Protein AF-A0A398AEF0-F1 (afdb_monomer_lite)

Sequence (191 aa):
MASLINLFPFFIILTLQTSLTSGVKKPNPSVFLLPLIKDKATSLYYTNLNLGNINHSPLTQSLAIDLGGGSAALLRCNTVVKSITYLSIRCNSAVCKQTKPDSFCFNKTNTCGKYVSTSFTEHPLNTLLGTDSVSFLTSKPNGVTNSVHSPLILSCPNNANALRLMPKVVNGTIGLGNFDDRSFKAPNQML

Structure (mmCIF, N/CA/C/O backbone):
data_AF-A0A398AEF0-F1
#
_entry.id   AF-A0A398AEF0-F1
#
loop_
_atom_site.group_PDB
_atom_site.id
_atom_site.type_symbol
_atom_site.label_atom_id
_atom_site.label_alt_id
_atom_site.label_comp_id
_atom_site.label_asym_id
_atom_site.label_entity_id
_atom_site.label_seq_id
_atom_site.pdbx_PDB_ins_code
_atom_site.Cartn_x
_atom_site.Cartn_y
_atom_site.Cartn_z
_atom_site.occupancy
_atom_site.B_iso_or_equiv
_atom_site.auth_seq_id
_atom_site.auth_comp_id
_atom_site.auth_asym_id
_atom_site.auth_atom_id
_atom_site.pdbx_PDB_model_num
ATOM 1 N N . MET A 1 1 ? 19.793 29.864 75.768 1.00 47.12 1 MET A N 1
ATOM 2 C CA . MET A 1 1 ? 19.939 29.791 74.298 1.00 47.12 1 MET A CA 1
ATOM 3 C C . MET A 1 1 ? 20.074 28.330 73.894 1.00 47.12 1 MET A C 1
ATOM 5 O O . MET A 1 1 ? 21.166 27.830 73.694 1.00 47.12 1 MET A O 1
ATOM 9 N N . ALA A 1 2 ? 18.953 27.623 73.868 1.00 49.81 2 ALA A N 1
ATOM 10 C CA . ALA A 1 2 ? 18.823 26.272 73.339 1.00 49.81 2 ALA A CA 1
ATOM 11 C C . ALA A 1 2 ? 17.445 26.229 72.672 1.00 49.81 2 ALA A C 1
ATOM 13 O O . ALA A 1 2 ? 16.557 26.962 73.099 1.00 49.81 2 ALA A O 1
ATOM 14 N N . SER A 1 3 ? 17.270 25.390 71.655 1.00 55.19 3 SER A N 1
ATOM 15 C CA . SER A 1 3 ? 16.042 25.269 70.850 1.00 55.19 3 SER A CA 1
ATOM 16 C C . SER A 1 3 ? 15.929 26.191 69.624 1.00 55.19 3 SER A C 1
ATOM 18 O O . SER A 1 3 ? 14.918 26.845 69.402 1.00 55.19 3 SER A O 1
ATOM 20 N N . LEU A 1 4 ? 16.953 26.194 68.765 1.00 52.94 4 LEU A N 1
ATOM 21 C CA . LEU A 1 4 ? 16.730 26.373 67.316 1.00 52.94 4 LEU A CA 1
ATOM 22 C C . LEU A 1 4 ? 17.194 25.166 66.479 1.00 52.94 4 LEU A C 1
ATOM 24 O O . LEU A 1 4 ? 16.812 25.035 65.322 1.00 52.94 4 LEU A O 1
ATOM 28 N N . ILE A 1 5 ? 17.961 24.242 67.066 1.00 56.25 5 ILE A N 1
ATOM 29 C CA . ILE A 1 5 ? 18.597 23.128 66.340 1.00 56.25 5 ILE A CA 1
ATOM 30 C C . ILE A 1 5 ? 17.629 21.950 66.097 1.00 56.25 5 ILE A C 1
ATOM 32 O O . ILE A 1 5 ? 17.824 21.174 65.167 1.00 56.25 5 ILE A O 1
ATOM 36 N N . ASN A 1 6 ? 16.520 21.862 66.840 1.00 55.28 6 ASN A N 1
ATOM 37 C CA . ASN A 1 6 ? 15.562 20.751 66.717 1.00 55.28 6 ASN A CA 1
ATOM 38 C C . ASN A 1 6 ? 14.464 20.954 65.653 1.00 55.28 6 ASN A C 1
ATOM 40 O O . ASN A 1 6 ? 13.666 20.047 65.438 1.00 55.28 6 ASN A O 1
ATOM 44 N N . LEU A 1 7 ? 14.411 22.105 64.966 1.00 54.25 7 LEU A N 1
ATOM 45 C CA . LEU A 1 7 ? 13.422 22.370 63.901 1.00 54.25 7 LEU A CA 1
ATOM 46 C C . LEU A 1 7 ? 13.918 22.027 62.488 1.00 54.25 7 LEU A C 1
ATOM 48 O O . LEU A 1 7 ? 13.112 21.876 61.570 1.00 54.25 7 LEU A O 1
ATOM 52 N N . PHE A 1 8 ? 15.229 21.857 62.311 1.00 58.38 8 PHE A N 1
ATOM 53 C CA . PHE A 1 8 ? 15.833 21.542 61.017 1.00 58.38 8 PHE A CA 1
ATOM 54 C C . PHE A 1 8 ? 15.405 20.184 60.418 1.00 58.38 8 PHE A C 1
ATOM 56 O O . PHE A 1 8 ? 15.113 20.144 59.221 1.00 58.38 8 PHE A O 1
ATOM 63 N N . PRO A 1 9 ? 15.282 19.075 61.186 1.00 58.88 9 PRO A N 1
ATOM 64 C CA . PRO A 1 9 ? 14.888 17.796 60.593 1.00 58.88 9 PRO A CA 1
ATOM 65 C C . PRO A 1 9 ? 13.411 17.779 60.173 1.00 58.88 9 PRO A C 1
ATOM 67 O O . PRO A 1 9 ? 13.056 17.096 59.217 1.00 58.88 9 PRO A O 1
ATOM 70 N N . PHE A 1 10 ? 12.554 18.574 60.824 1.00 58.91 10 PHE A N 1
ATOM 71 C CA . PHE A 1 10 ? 11.133 18.662 60.477 1.00 58.91 10 PHE A CA 1
ATOM 72 C C . PHE A 1 10 ? 10.917 19.391 59.141 1.00 58.91 10 PHE A C 1
ATOM 74 O O . PHE A 1 10 ? 10.079 18.986 58.338 1.00 58.91 10 PHE A O 1
ATOM 81 N N . PHE A 1 11 ? 11.731 20.415 58.860 1.00 59.19 11 PHE A N 1
ATOM 82 C CA . PHE A 1 11 ? 11.696 21.143 57.588 1.00 59.19 11 PHE A CA 1
ATOM 83 C C . PHE A 1 11 ? 12.155 20.283 56.401 1.00 59.19 11 PHE A C 1
ATOM 85 O O . PHE A 1 11 ? 11.575 20.380 55.322 1.00 59.19 11 PHE A O 1
ATOM 92 N N . ILE A 1 12 ? 13.146 19.403 56.601 1.00 60.78 12 ILE A N 1
ATOM 93 C CA . ILE A 1 12 ? 13.624 18.476 55.559 1.00 60.78 12 ILE A CA 1
ATOM 94 C C . ILE A 1 12 ? 12.567 17.411 55.229 1.00 60.78 12 ILE A C 1
ATOM 96 O O . ILE A 1 12 ? 12.382 17.069 54.064 1.00 60.78 12 ILE A O 1
ATOM 100 N N . ILE A 1 13 ? 11.827 16.911 56.224 1.00 59.91 13 ILE A N 1
ATOM 101 C CA . ILE A 1 13 ? 10.748 15.935 55.986 1.00 59.91 13 ILE A CA 1
ATOM 102 C C . ILE A 1 13 ? 9.571 16.592 55.243 1.00 59.91 13 ILE A C 1
ATOM 104 O O . ILE A 1 13 ? 8.980 15.970 54.359 1.00 59.91 13 ILE A O 1
ATOM 108 N N . LEU A 1 14 ? 9.261 17.860 55.542 1.00 57.84 14 LEU A N 1
ATOM 109 C CA . LEU A 1 14 ? 8.155 18.584 54.910 1.00 57.84 14 LEU A CA 1
ATOM 110 C C . LEU A 1 14 ? 8.432 18.931 53.433 1.00 57.84 14 LEU A C 1
ATOM 112 O O . LEU A 1 14 ? 7.525 18.836 52.607 1.00 57.84 14 LEU A O 1
ATOM 116 N N . THR A 1 15 ? 9.676 19.266 53.065 1.00 57.53 15 THR A N 1
ATOM 117 C CA . THR A 1 15 ? 10.052 19.536 51.659 1.00 57.53 15 THR A CA 1
ATOM 118 C C . THR A 1 15 ? 10.206 18.266 50.816 1.00 57.53 15 THR A C 1
ATOM 120 O O . THR A 1 15 ? 10.031 18.298 49.594 1.00 57.53 15 THR A O 1
ATOM 123 N N . LEU A 1 16 ? 10.471 17.115 51.443 1.00 53.56 16 LEU A N 1
ATOM 124 C CA . LEU A 1 16 ? 10.550 15.844 50.722 1.00 53.56 16 LEU A CA 1
ATOM 125 C C . LEU A 1 16 ? 9.163 15.348 50.272 1.00 53.56 16 LEU A C 1
ATOM 127 O O . LEU A 1 16 ? 9.043 14.762 49.196 1.00 53.56 16 LEU A O 1
ATOM 131 N N . GLN A 1 17 ? 8.096 15.655 51.022 1.00 54.59 17 GLN A N 1
ATOM 132 C CA . GLN A 1 17 ? 6.724 15.282 50.645 1.00 54.59 17 GLN A CA 1
ATOM 133 C C . GLN A 1 17 ? 6.186 16.063 49.437 1.00 54.59 17 GLN A C 1
ATOM 135 O O . GLN A 1 17 ? 5.403 15.518 48.660 1.00 54.59 17 GLN A O 1
ATOM 140 N N . THR A 1 18 ? 6.639 17.300 49.209 1.00 52.16 18 THR A N 1
ATOM 141 C CA . THR A 1 18 ? 6.204 18.095 48.046 1.00 52.16 18 THR A CA 1
ATOM 142 C C . THR A 1 18 ? 6.863 17.661 46.734 1.00 52.16 18 THR A C 1
ATOM 144 O O . THR A 1 18 ? 6.424 18.073 45.665 1.00 52.16 18 THR A O 1
ATOM 147 N N . SER A 1 19 ? 7.893 16.812 46.792 1.00 50.25 19 SER A N 1
ATOM 148 C CA . SER A 1 19 ? 8.651 16.372 45.611 1.00 50.25 19 SER A CA 1
ATOM 149 C C . SER A 1 19 ? 8.086 15.099 44.957 1.00 50.25 19 SER A C 1
ATOM 151 O O . SER A 1 19 ? 8.464 14.758 43.839 1.00 50.25 19 SER A O 1
ATOM 153 N N . LEU A 1 20 ? 7.157 14.397 45.619 1.00 48.66 20 LEU A N 1
ATOM 154 C CA . LEU A 1 20 ? 6.620 13.099 45.175 1.00 48.66 20 LEU A CA 1
ATOM 155 C C . LEU A 1 20 ? 5.298 13.182 44.391 1.00 48.66 20 LEU A C 1
ATOM 157 O O . LEU A 1 20 ? 4.783 12.157 43.951 1.00 48.66 20 LEU A O 1
ATOM 161 N N . THR A 1 21 ? 4.757 14.378 44.147 1.00 50.72 21 THR A N 1
ATOM 162 C CA . THR A 1 21 ? 3.497 14.561 43.399 1.00 50.72 21 THR A CA 1
ATOM 163 C C . THR A 1 21 ? 3.699 15.025 41.958 1.00 50.72 21 THR A C 1
ATOM 165 O O . THR A 1 21 ? 2.783 15.552 41.336 1.00 50.72 21 THR A O 1
ATOM 168 N N . SER A 1 22 ? 4.854 14.755 41.352 1.00 49.25 22 SER A N 1
ATOM 169 C CA . SER A 1 22 ? 4.923 14.691 39.888 1.00 49.25 22 SER A CA 1
ATOM 170 C C . SER A 1 22 ? 4.508 13.293 39.453 1.00 49.25 22 SER A C 1
ATOM 172 O O . SER A 1 22 ? 5.329 12.474 39.046 1.00 49.25 22 SER A O 1
ATOM 174 N N . GLY A 1 23 ? 3.212 12.999 39.582 1.00 48.59 23 GLY A N 1
ATOM 175 C CA . GLY A 1 23 ? 2.624 11.853 38.910 1.00 48.59 23 GLY A CA 1
ATOM 176 C C . GLY A 1 23 ? 2.930 12.003 37.428 1.00 48.59 23 GLY A C 1
ATOM 177 O O . GLY A 1 23 ? 2.354 12.862 36.761 1.00 48.59 23 GLY A O 1
ATOM 178 N N . VAL A 1 24 ? 3.874 11.205 36.926 1.00 48.53 24 VAL A N 1
ATOM 179 C CA . VAL A 1 24 ? 4.111 11.048 35.496 1.00 48.53 24 VAL A CA 1
ATOM 180 C C . VAL A 1 24 ? 2.778 10.579 34.932 1.00 48.53 24 VAL A C 1
ATOM 182 O O . VAL A 1 24 ? 2.438 9.399 35.014 1.00 48.53 24 VAL A O 1
ATOM 185 N N . LYS A 1 25 ? 1.973 11.511 34.407 1.00 48.88 25 LYS A N 1
ATOM 186 C CA . LYS A 1 25 ? 0.861 11.177 33.527 1.00 48.88 25 LYS A CA 1
ATOM 187 C C . LYS A 1 25 ? 1.522 10.510 32.338 1.00 48.88 25 LYS A C 1
ATOM 189 O O . LYS A 1 25 ? 1.963 11.190 31.417 1.00 48.88 25 LYS A O 1
ATOM 194 N N . LYS A 1 26 ? 1.661 9.185 32.399 1.00 52.53 26 LYS A N 1
ATOM 195 C CA . LYS A 1 26 ? 2.015 8.369 31.247 1.00 52.53 26 LYS A CA 1
ATOM 196 C C . LYS A 1 26 ? 1.055 8.837 30.150 1.00 52.53 26 LYS A C 1
ATOM 198 O O . LYS A 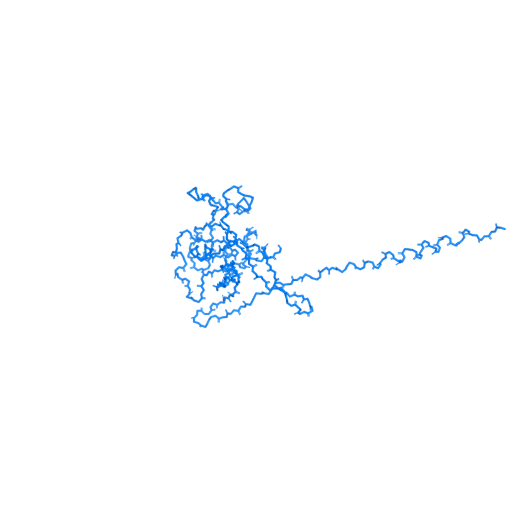1 26 ? -0.156 8.769 30.386 1.00 52.53 26 LYS A O 1
ATOM 203 N N . PRO A 1 27 ? 1.533 9.417 29.035 1.00 55.81 27 PRO A N 1
ATOM 204 C CA . PRO A 1 27 ? 0.639 9.776 27.952 1.00 55.81 27 PRO A CA 1
ATOM 205 C C . PRO A 1 27 ? -0.095 8.492 27.581 1.00 55.81 27 PRO A C 1
ATOM 207 O O . PRO A 1 27 ? 0.546 7.514 27.200 1.00 55.81 27 PRO A O 1
ATOM 210 N N . ASN A 1 28 ? -1.410 8.441 27.801 1.00 58.38 28 ASN A N 1
ATOM 211 C CA . ASN A 1 28 ? -2.175 7.280 27.374 1.00 58.38 28 ASN A CA 1
ATOM 212 C C . ASN A 1 28 ? -2.032 7.218 25.851 1.00 58.38 28 ASN A C 1
ATOM 214 O O . ASN A 1 28 ? -2.384 8.205 25.195 1.00 58.38 28 ASN A O 1
ATOM 218 N N . PRO A 1 29 ? -1.463 6.134 25.297 1.00 61.59 29 PRO A N 1
ATOM 219 C CA . PRO A 1 29 ? -1.113 6.102 23.890 1.00 61.59 29 PRO A CA 1
ATOM 220 C C . PRO A 1 29 ? -2.388 6.241 23.060 1.00 61.59 29 PRO A C 1
ATOM 222 O O . PRO A 1 29 ? -3.376 5.545 23.296 1.00 61.59 29 PRO A O 1
ATOM 225 N N . SER A 1 30 ? -2.376 7.174 22.110 1.00 74.56 30 SER A N 1
ATOM 226 C CA . SER A 1 30 ? -3.415 7.256 21.089 1.00 74.56 30 SER A CA 1
ATOM 227 C C . SER A 1 30 ? -3.434 5.941 20.307 1.00 74.56 30 SER A C 1
ATOM 229 O O . SER A 1 30 ? -2.382 5.454 19.900 1.00 74.56 30 SER A O 1
ATOM 231 N N . VAL A 1 31 ? -4.617 5.364 20.099 1.00 84.81 31 VAL A N 1
ATOM 232 C CA . VAL A 1 31 ? -4.778 4.126 19.319 1.00 84.81 31 VAL A CA 1
ATOM 233 C C . VAL A 1 31 ? -5.214 4.481 17.905 1.00 84.81 31 VAL A C 1
ATOM 235 O O . VAL A 1 31 ? -6.080 5.338 17.734 1.00 84.81 31 VAL A O 1
ATOM 238 N N . PHE A 1 32 ? -4.652 3.820 16.895 1.00 86.00 32 PHE A N 1
ATOM 239 C CA . PHE A 1 32 ? -5.098 3.968 15.510 1.00 86.00 32 PHE A CA 1
ATOM 240 C C . PHE A 1 32 ? -6.386 3.191 15.256 1.00 86.00 32 PHE A C 1
ATOM 242 O O . PHE A 1 32 ? -6.507 2.021 15.615 1.00 86.00 32 PHE A O 1
ATOM 249 N N . LEU A 1 33 ? -7.342 3.846 14.605 1.00 88.19 33 LEU A N 1
ATOM 250 C CA . LEU A 1 33 ? -8.587 3.245 14.157 1.00 88.19 33 LEU A CA 1
ATOM 251 C C . LEU A 1 33 ? -8.514 3.009 12.651 1.00 88.19 33 LEU A C 1
ATOM 253 O O . LEU A 1 33 ? -8.328 3.949 11.876 1.00 88.19 33 LEU A O 1
ATOM 257 N N . LEU A 1 34 ? -8.710 1.756 12.242 1.00 90.62 34 LEU A N 1
ATOM 258 C CA . LEU A 1 34 ? -8.800 1.365 10.840 1.00 90.62 34 LEU A CA 1
ATOM 259 C C . LEU A 1 34 ? -10.189 0.770 10.562 1.00 90.62 34 LEU A C 1
ATOM 261 O O . LEU A 1 34 ? -10.424 -0.397 10.880 1.00 90.62 34 LEU A O 1
ATOM 265 N N . PRO A 1 35 ? -11.130 1.548 10.000 1.00 91.50 35 PRO A N 1
ATOM 266 C CA . PRO A 1 35 ? -12.452 1.040 9.655 1.00 91.50 35 PRO A CA 1
ATOM 267 C C . PRO A 1 35 ? -12.355 -0.052 8.590 1.00 91.50 35 PRO A C 1
ATOM 269 O O . PRO A 1 35 ? -11.692 0.138 7.569 1.00 91.50 35 PRO A O 1
ATOM 272 N N . LEU A 1 36 ? -13.038 -1.175 8.814 1.00 95.31 36 LEU A N 1
ATOM 273 C CA . LEU A 1 36 ? -13.085 -2.297 7.881 1.00 95.31 36 LEU A CA 1
ATOM 274 C C . LEU A 1 36 ? -14.481 -2.437 7.280 1.00 95.31 36 LEU A C 1
ATOM 276 O O . LEU A 1 36 ? -15.486 -2.413 7.988 1.00 95.31 36 LEU A O 1
ATOM 280 N N . ILE A 1 37 ? -14.526 -2.631 5.970 1.00 96.44 37 ILE A N 1
ATOM 281 C CA . ILE A 1 37 ? -15.731 -2.854 5.183 1.00 96.44 37 ILE A CA 1
ATOM 282 C C . ILE A 1 37 ? -15.618 -4.247 4.573 1.00 96.44 37 ILE A C 1
ATOM 284 O O . ILE A 1 37 ? -14.609 -4.577 3.952 1.00 96.44 37 ILE A O 1
ATOM 288 N N . LYS A 1 38 ? -16.648 -5.075 4.754 1.00 96.06 38 LYS A N 1
ATOM 289 C CA . LYS A 1 38 ? -16.731 -6.381 4.098 1.00 96.06 38 LYS A CA 1
ATOM 290 C C . LYS A 1 38 ? -17.400 -6.220 2.737 1.00 96.06 38 LYS A C 1
ATOM 292 O O . LYS A 1 38 ? -18.560 -5.811 2.670 1.00 96.06 38 LYS A O 1
ATOM 297 N N . ASP A 1 39 ? -16.698 -6.578 1.670 1.00 94.69 39 ASP A N 1
ATOM 298 C CA . ASP A 1 39 ? -17.290 -6.666 0.341 1.00 94.69 39 ASP A CA 1
ATOM 299 C C . ASP A 1 39 ? -18.138 -7.938 0.221 1.00 94.69 39 ASP A C 1
ATOM 301 O O . ASP A 1 39 ? -17.679 -9.046 0.502 1.00 94.69 39 ASP A O 1
ATOM 305 N N . LYS A 1 40 ? -19.395 -7.792 -0.204 1.00 93.69 40 LYS A N 1
ATOM 3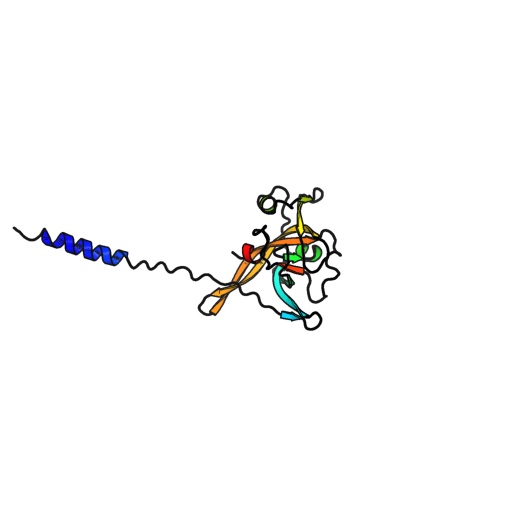06 C CA . LYS A 1 40 ? -20.332 -8.923 -0.288 1.00 93.69 40 LYS A CA 1
ATOM 307 C C . LYS A 1 40 ? -20.029 -9.853 -1.462 1.00 93.69 40 LYS A C 1
ATOM 309 O O . LYS A 1 40 ? -20.298 -11.043 -1.355 1.00 93.69 40 LYS A O 1
ATOM 314 N N . ALA A 1 41 ? -19.489 -9.326 -2.562 1.00 93.25 41 ALA A N 1
ATOM 315 C CA . ALA A 1 41 ? -19.250 -10.107 -3.773 1.00 93.25 41 ALA A CA 1
ATOM 316 C C . ALA A 1 41 ? -18.023 -11.020 -3.639 1.00 93.25 41 ALA A C 1
ATOM 318 O O . ALA A 1 41 ? -18.039 -12.151 -4.113 1.00 93.25 41 ALA A O 1
ATOM 319 N N . THR A 1 42 ? -16.969 -10.538 -2.980 1.00 91.56 42 THR A N 1
ATOM 320 C CA . THR A 1 42 ? -15.687 -11.250 -2.856 1.00 91.56 42 THR A CA 1
ATOM 321 C C . THR A 1 42 ? -15.406 -11.783 -1.459 1.00 91.56 42 THR A C 1
ATOM 323 O O . THR A 1 42 ? -14.448 -12.525 -1.271 1.00 91.56 42 THR A O 1
ATOM 326 N N . SER A 1 43 ? -16.227 -11.421 -0.467 1.00 92.56 43 SER A N 1
ATOM 327 C CA . SER A 1 43 ? -16.012 -11.719 0.958 1.00 92.56 43 SER A CA 1
ATOM 328 C C . SER A 1 43 ? -14.705 -11.170 1.545 1.00 92.56 43 SER A C 1
ATOM 330 O O . SER A 1 43 ? -14.378 -11.481 2.692 1.00 92.56 43 SER A O 1
ATOM 332 N N . LEU A 1 44 ? -13.986 -10.325 0.804 1.00 92.44 44 LEU A N 1
ATOM 333 C CA . LEU A 1 44 ? -12.790 -9.644 1.281 1.00 92.44 44 LEU A CA 1
ATOM 334 C C . LEU A 1 44 ? -13.152 -8.501 2.227 1.00 92.44 44 LEU A C 1
ATOM 336 O O . LEU A 1 44 ? -14.212 -7.881 2.120 1.00 92.44 44 LEU A O 1
ATOM 340 N N . TYR A 1 45 ? -12.220 -8.185 3.118 1.00 96.19 45 TYR A N 1
ATOM 341 C CA . TYR A 1 45 ? -12.265 -6.971 3.918 1.00 96.19 45 TYR A CA 1
ATOM 342 C C . TYR A 1 45 ? -11.371 -5.918 3.277 1.00 96.19 45 TYR A C 1
ATOM 344 O O . TYR A 1 45 ? -10.261 -6.218 2.836 1.00 96.19 45 TYR A O 1
ATOM 352 N N . TYR A 1 46 ? -11.841 -4.681 3.245 1.00 96.38 46 TYR A N 1
ATOM 353 C CA . TYR A 1 46 ? -11.076 -3.541 2.769 1.00 96.38 46 TYR A CA 1
ATOM 354 C C . TYR A 1 46 ? -11.303 -2.325 3.662 1.00 96.38 46 TYR A C 1
ATOM 356 O O . TYR A 1 46 ? -12.227 -2.283 4.470 1.00 96.38 46 TYR A O 1
ATOM 364 N N . THR A 1 47 ? -10.442 -1.330 3.526 1.00 95.44 47 THR A N 1
ATOM 365 C CA . THR A 1 47 ? -10.538 -0.049 4.222 1.00 95.44 47 THR A CA 1
ATOM 366 C C . THR A 1 47 ? -10.427 1.088 3.217 1.00 95.44 47 THR A C 1
ATOM 368 O O . THR A 1 47 ? -9.851 0.916 2.143 1.00 95.44 47 THR A O 1
ATOM 371 N N . ASN A 1 48 ? -10.975 2.249 3.561 1.00 94.81 48 ASN A N 1
ATOM 372 C CA . ASN A 1 48 ? -10.803 3.468 2.783 1.00 94.81 48 ASN A CA 1
ATOM 373 C C . ASN A 1 48 ? -9.806 4.367 3.511 1.00 94.81 48 ASN A C 1
ATOM 375 O O . ASN A 1 48 ? -10.090 4.831 4.615 1.00 94.81 48 ASN A O 1
ATOM 379 N N . LEU A 1 49 ? -8.654 4.618 2.890 1.00 92.12 49 LEU A N 1
ATOM 380 C CA . LEU A 1 49 ? -7.629 5.507 3.429 1.00 92.12 49 LEU A CA 1
ATOM 381 C C . LEU A 1 49 ? -7.392 6.688 2.503 1.00 92.12 49 LEU A C 1
ATOM 383 O O . LEU A 1 49 ? -7.289 6.535 1.289 1.00 92.12 49 LEU A O 1
ATOM 387 N N . ASN A 1 50 ? -7.257 7.866 3.099 1.00 92.56 50 ASN A N 1
ATOM 388 C CA . ASN A 1 50 ? -6.822 9.056 2.386 1.00 92.56 50 ASN A CA 1
ATOM 389 C C . ASN A 1 50 ? -5.300 9.006 2.253 1.00 92.56 50 ASN A C 1
ATOM 391 O O . ASN A 1 50 ? -4.590 9.212 3.241 1.00 92.56 50 ASN A O 1
ATOM 395 N N . LEU A 1 51 ? -4.835 8.695 1.044 1.00 92.12 51 LEU A N 1
ATOM 396 C CA . LEU A 1 51 ? -3.433 8.530 0.677 1.00 92.12 51 LEU A CA 1
ATOM 397 C C . LEU A 1 51 ? -3.083 9.496 -0.445 1.00 92.12 51 LEU A C 1
ATOM 399 O O . LEU A 1 51 ? -3.477 9.291 -1.592 1.00 92.12 51 LEU A O 1
ATOM 403 N N . GLY A 1 52 ? -2.331 10.527 -0.091 1.00 91.56 52 GLY A N 1
ATOM 404 C CA . GLY A 1 52 ? -1.965 11.610 -0.973 1.00 91.56 52 GLY A CA 1
ATOM 405 C C . GLY A 1 52 ? -3.079 12.630 -1.162 1.00 91.56 52 GLY A C 1
ATOM 406 O O . GLY A 1 52 ? -4.176 12.534 -0.597 1.00 91.56 52 GLY A O 1
ATOM 407 N N . ASN A 1 53 ? -2.794 13.630 -1.986 1.00 91.00 53 ASN A N 1
ATOM 408 C CA . ASN A 1 53 ? -3.742 14.677 -2.332 1.00 91.00 53 ASN A CA 1
ATOM 409 C C . ASN A 1 53 ? -3.605 15.112 -3.795 1.00 91.00 53 ASN A C 1
ATOM 411 O O . ASN A 1 53 ? -2.533 15.082 -4.387 1.00 91.00 53 ASN A O 1
ATOM 415 N N . ILE A 1 54 ? -4.710 15.549 -4.386 1.00 90.81 54 ILE A N 1
ATOM 416 C CA . ILE A 1 54 ? -4.744 16.185 -5.702 1.00 90.81 54 ILE A CA 1
ATOM 417 C C . ILE A 1 54 ? -5.470 17.514 -5.549 1.00 90.81 54 ILE A C 1
ATOM 419 O O . ILE A 1 54 ? -6.589 17.544 -5.046 1.00 90.81 54 ILE A O 1
ATOM 423 N N . ASN A 1 55 ? -4.836 18.624 -5.931 1.00 86.25 55 ASN A N 1
ATOM 424 C CA . ASN A 1 55 ? -5.441 19.961 -5.842 1.00 86.25 55 ASN A CA 1
ATOM 425 C C . ASN A 1 55 ? -6.089 20.235 -4.467 1.00 86.25 55 ASN A C 1
ATOM 427 O O . ASN A 1 55 ? -7.256 20.610 -4.381 1.00 86.25 55 ASN A O 1
ATOM 431 N N . HIS A 1 56 ? -5.350 19.972 -3.383 1.00 82.56 56 HIS A N 1
ATOM 432 C CA . HIS A 1 56 ? -5.805 20.105 -1.988 1.00 82.56 56 HIS A CA 1
ATOM 433 C C . HIS A 1 56 ? -6.947 19.169 -1.546 1.00 82.56 56 HIS A C 1
ATOM 435 O O . HIS A 1 56 ? -7.407 19.270 -0.412 1.00 82.56 56 HIS A O 1
ATOM 441 N N . SER A 1 57 ? -7.368 18.222 -2.385 1.00 88.50 57 SER A N 1
ATOM 442 C CA . SER A 1 57 ? -8.363 17.203 -2.037 1.00 88.50 57 SER A CA 1
ATOM 443 C C . SER A 1 57 ? -7.686 15.867 -1.710 1.00 88.50 57 SER A C 1
ATOM 445 O O . SER A 1 57 ? -6.833 15.429 -2.487 1.00 88.50 57 SER A O 1
ATOM 447 N N . PRO A 1 58 ? -8.037 15.191 -0.600 1.00 89.81 58 PRO A N 1
ATOM 448 C CA . PRO A 1 58 ? -7.497 13.873 -0.285 1.00 89.81 58 PRO A CA 1
ATOM 449 C C . PRO A 1 58 ? -7.848 12.834 -1.354 1.00 89.81 58 PRO A C 1
ATOM 451 O O . PRO A 1 58 ? -8.975 12.787 -1.847 1.00 89.81 58 PRO A O 1
ATOM 454 N N . LEU A 1 59 ? -6.893 11.970 -1.685 1.00 91.81 59 LEU A N 1
ATOM 455 C CA . LEU A 1 59 ? -7.113 10.843 -2.586 1.00 91.81 59 LEU A CA 1
ATOM 456 C C . LEU A 1 59 ? -7.518 9.608 -1.772 1.00 91.81 59 LEU A C 1
ATOM 458 O O . LEU A 1 59 ? -6.680 8.946 -1.161 1.00 91.81 59 LEU A O 1
ATOM 462 N N . THR A 1 60 ? -8.810 9.285 -1.752 1.00 92.56 60 THR A N 1
ATOM 463 C CA . THR A 1 60 ? -9.306 8.087 -1.061 1.00 92.56 60 THR A CA 1
ATOM 464 C C . THR A 1 60 ? -8.997 6.825 -1.867 1.00 92.56 60 THR A C 1
ATOM 466 O O . THR A 1 60 ? -9.396 6.696 -3.024 1.00 92.56 60 THR A O 1
ATOM 469 N N . GLN A 1 61 ? -8.304 5.878 -1.238 1.00 93.19 61 GLN A N 1
ATOM 470 C CA . GLN A 1 61 ? -7.946 4.579 -1.800 1.00 93.19 61 GLN A CA 1
ATOM 471 C C . GLN A 1 61 ? -8.672 3.468 -1.051 1.00 93.19 61 GLN A C 1
ATOM 473 O O . GLN A 1 61 ? -8.636 3.422 0.181 1.00 93.19 61 GLN A O 1
ATOM 478 N N . SER A 1 62 ? -9.295 2.558 -1.796 1.00 94.38 62 SER A N 1
ATOM 479 C CA . SER A 1 62 ? -9.913 1.354 -1.243 1.00 94.38 62 SER A CA 1
ATOM 480 C C . SER A 1 62 ? -8.886 0.226 -1.244 1.00 94.38 62 SER A C 1
ATOM 482 O O . SER A 1 62 ? -8.566 -0.347 -2.288 1.00 94.38 62 SER A O 1
ATOM 484 N N . LEU A 1 63 ? -8.351 -0.079 -0.064 1.00 94.56 63 LEU A N 1
ATOM 485 C CA . LEU A 1 63 ? -7.265 -1.034 0.123 1.00 94.56 63 LEU A CA 1
ATOM 486 C C . LEU A 1 63 ? -7.784 -2.326 0.740 1.00 94.56 63 LEU A C 1
ATOM 488 O O . LEU A 1 63 ? -8.331 -2.305 1.842 1.00 94.56 63 LEU A O 1
ATOM 492 N N . ALA A 1 64 ? -7.571 -3.453 0.065 1.00 95.19 64 ALA A N 1
ATOM 493 C CA . ALA A 1 64 ? -7.837 -4.759 0.653 1.00 95.19 64 ALA A CA 1
ATOM 494 C C . ALA A 1 64 ? -6.921 -5.001 1.858 1.00 95.19 64 ALA A C 1
ATOM 496 O O . ALA A 1 64 ? -5.730 -4.681 1.818 1.00 95.19 64 ALA A O 1
ATOM 497 N N . ILE A 1 65 ? -7.468 -5.602 2.910 1.00 94.88 65 ILE A N 1
ATOM 498 C CA . ILE A 1 65 ? -6.684 -6.038 4.061 1.00 94.88 65 ILE A CA 1
ATOM 499 C C . ILE A 1 65 ? -5.884 -7.272 3.661 1.00 94.88 65 ILE A C 1
ATOM 501 O O . ILE A 1 65 ? -6.454 -8.329 3.399 1.00 94.88 65 ILE A O 1
ATOM 505 N N . ASP A 1 66 ? -4.561 -7.136 3.631 1.00 93.19 66 ASP A N 1
ATOM 506 C CA . ASP A 1 66 ? -3.646 -8.227 3.316 1.00 93.19 66 ASP A CA 1
ATOM 507 C C . ASP A 1 66 ? -2.818 -8.580 4.555 1.00 93.19 66 ASP A C 1
ATOM 509 O O . ASP A 1 66 ? -1.792 -7.968 4.862 1.00 93.19 66 ASP A O 1
ATOM 513 N N . LEU A 1 67 ? -3.276 -9.587 5.302 1.00 91.25 67 LEU A N 1
ATOM 514 C CA . LEU A 1 67 ? -2.549 -10.085 6.474 1.00 91.25 67 LEU A CA 1
ATOM 515 C C . LEU A 1 67 ? -1.208 -10.729 6.084 1.00 91.25 67 LEU A C 1
ATOM 517 O O . LEU A 1 67 ? -0.294 -10.753 6.900 1.00 91.25 67 LEU A O 1
ATOM 521 N N . GLY A 1 68 ? -1.071 -11.204 4.842 1.00 87.50 68 GLY A N 1
ATOM 522 C CA . GLY A 1 68 ? 0.174 -11.718 4.265 1.00 87.50 68 GLY A CA 1
ATOM 523 C C . GLY A 1 68 ? 0.975 -10.668 3.486 1.00 87.50 68 GLY A C 1
ATOM 524 O O . GLY A 1 68 ? 1.977 -11.005 2.859 1.00 87.50 68 GLY A O 1
ATOM 525 N N . GLY A 1 69 ? 0.556 -9.399 3.512 1.00 88.69 69 GLY A N 1
ATOM 526 C CA . GLY A 1 69 ? 1.145 -8.337 2.702 1.00 88.69 69 GLY A CA 1
ATOM 527 C C . GLY A 1 69 ? 2.573 -7.982 3.121 1.00 88.69 69 GLY A C 1
ATOM 528 O O . GLY A 1 69 ? 2.855 -7.710 4.293 1.00 88.69 69 GLY A O 1
ATOM 529 N N . GLY A 1 70 ? 3.475 -7.935 2.139 1.00 87.44 70 GLY A N 1
ATOM 530 C CA . GLY A 1 70 ? 4.888 -7.586 2.310 1.00 87.44 70 GLY A CA 1
ATOM 531 C C . GLY A 1 70 ? 5.187 -6.082 2.320 1.00 87.44 70 GLY A C 1
ATOM 532 O O . GLY A 1 70 ? 6.347 -5.705 2.459 1.00 87.44 70 GLY A O 1
ATOM 533 N N . SER A 1 71 ? 4.172 -5.226 2.166 1.00 88.50 71 SER A N 1
ATOM 534 C CA . SER A 1 71 ? 4.308 -3.763 2.135 1.00 88.50 71 SER A CA 1
ATOM 535 C C . SER A 1 71 ? 3.219 -3.048 2.916 1.00 88.50 71 SER A C 1
ATOM 537 O O . SER A 1 71 ? 2.094 -3.535 2.986 1.00 88.50 71 SER A O 1
ATOM 539 N N . ALA A 1 72 ? 3.526 -1.850 3.411 1.00 90.06 72 ALA A N 1
ATOM 540 C CA . ALA A 1 72 ? 2.599 -1.012 4.153 1.00 90.06 72 ALA A CA 1
ATOM 541 C C . ALA A 1 72 ? 1.386 -0.669 3.298 1.00 90.06 72 ALA A C 1
ATOM 543 O O . ALA A 1 72 ? 0.266 -0.952 3.701 1.00 90.06 72 ALA A O 1
ATOM 544 N N . ALA A 1 73 ? 1.612 -0.182 2.082 1.00 93.19 73 ALA A N 1
ATOM 545 C CA . ALA A 1 73 ? 0.578 -0.107 1.066 1.00 93.19 73 ALA A CA 1
ATOM 546 C C . ALA A 1 73 ? 1.139 -0.496 -0.302 1.00 93.19 73 ALA A C 1
ATOM 548 O O . ALA A 1 73 ? 2.211 -0.036 -0.702 1.00 93.19 73 ALA A O 1
ATOM 549 N N . LEU A 1 74 ? 0.390 -1.330 -1.018 1.00 93.88 74 LEU A N 1
ATOM 550 C CA . LEU A 1 74 ? 0.660 -1.722 -2.395 1.00 93.88 74 LEU A CA 1
ATOM 551 C C . LEU A 1 74 ? -0.410 -1.101 -3.287 1.00 93.88 74 LEU A C 1
ATOM 553 O O . LEU A 1 74 ? -1.584 -1.438 -3.169 1.00 93.88 74 LEU A O 1
ATOM 557 N N . LEU A 1 75 ? -0.019 -0.203 -4.184 1.00 92.88 75 LEU A N 1
ATOM 558 C CA . LEU A 1 75 ? -0.934 0.556 -5.038 1.00 92.88 75 LEU A CA 1
ATOM 559 C C . LEU A 1 75 ? -0.496 0.497 -6.497 1.00 92.88 75 LEU A C 1
ATOM 561 O O . LEU A 1 75 ? 0.678 0.332 -6.812 1.00 92.88 75 LEU A O 1
ATOM 565 N N . ARG A 1 76 ? -1.427 0.700 -7.429 1.00 88.81 76 ARG A N 1
ATOM 566 C CA . ARG A 1 76 ? -1.063 0.872 -8.844 1.00 88.81 76 ARG A CA 1
ATOM 567 C C . ARG A 1 76 ? -0.253 2.164 -9.017 1.00 88.81 76 ARG A C 1
ATOM 569 O O . ARG A 1 76 ? -0.686 3.215 -8.547 1.00 88.81 76 ARG A O 1
ATOM 576 N N . CYS A 1 77 ? 0.874 2.129 -9.741 1.00 83.75 77 CYS A N 1
ATOM 577 C CA . CYS A 1 77 ? 1.722 3.322 -9.916 1.00 83.75 77 CYS A CA 1
ATOM 578 C C . CYS A 1 77 ? 0.957 4.514 -10.521 1.00 83.75 77 CYS A C 1
ATOM 580 O O . CYS A 1 77 ? 1.148 5.647 -10.099 1.00 83.75 77 CYS A O 1
ATOM 582 N N . ASN A 1 78 ? 0.022 4.269 -11.447 1.00 83.31 78 ASN A N 1
ATOM 583 C CA . ASN A 1 78 ? -0.813 5.320 -12.047 1.00 83.31 78 ASN A CA 1
ATOM 584 C C . ASN A 1 78 ? -1.760 6.025 -11.054 1.00 83.31 78 ASN A C 1
ATOM 586 O O . ASN A 1 78 ? -2.349 7.049 -11.389 1.00 83.31 78 ASN A O 1
ATOM 590 N N . THR A 1 79 ? -1.952 5.449 -9.868 1.00 82.19 79 THR A N 1
ATOM 591 C CA . THR A 1 79 ? -2.798 5.988 -8.805 1.00 82.19 79 THR A CA 1
ATOM 592 C C . THR A 1 79 ? -1.972 6.885 -7.894 1.00 82.19 79 THR A C 1
ATOM 594 O O . THR A 1 79 ? -2.380 8.011 -7.635 1.00 82.19 79 THR A O 1
ATOM 597 N N . VAL A 1 80 ? -0.777 6.437 -7.497 1.00 82.19 80 VAL A N 1
ATOM 598 C CA . VAL A 1 80 ? 0.123 7.206 -6.619 1.00 82.19 80 VAL A CA 1
ATOM 599 C C . VAL A 1 80 ? 0.726 8.436 -7.294 1.00 82.19 80 VAL A C 1
ATOM 601 O O . VAL A 1 80 ? 0.795 9.487 -6.671 1.00 82.19 80 VAL A O 1
ATOM 604 N N . VAL A 1 81 ? 1.067 8.379 -8.587 1.00 83.50 81 VAL A N 1
ATOM 605 C CA . VAL A 1 81 ? 1.649 9.542 -9.297 1.00 83.50 81 VAL A CA 1
ATOM 606 C C . VAL A 1 81 ? 0.676 10.709 -9.502 1.00 83.50 81 VAL A C 1
ATOM 608 O O . VAL A 1 81 ? 1.085 11.767 -9.966 1.00 83.50 81 VAL A O 1
ATOM 611 N N . LYS A 1 82 ? -0.613 10.532 -9.188 1.00 89.31 82 LYS A N 1
ATOM 612 C CA . LYS A 1 82 ? -1.599 11.626 -9.202 1.00 89.31 82 LYS A CA 1
ATOM 613 C C . LYS A 1 82 ? -1.498 12.521 -7.969 1.00 89.31 82 LYS A C 1
ATOM 615 O O . LYS A 1 82 ? -2.061 13.612 -7.979 1.00 89.31 82 LYS A O 1
ATOM 620 N N . SER A 1 83 ? -0.847 12.037 -6.913 1.00 92.88 83 SER A N 1
ATOM 621 C CA . SER A 1 83 ? -0.684 12.770 -5.668 1.00 92.88 83 SER A CA 1
ATOM 622 C C . SER A 1 83 ? 0.422 13.814 -5.792 1.00 92.88 83 SER A C 1
ATOM 624 O O . SER A 1 83 ? 1.520 13.503 -6.251 1.00 92.88 83 SER A O 1
ATOM 626 N N . ILE A 1 84 ? 0.160 15.041 -5.339 1.00 94.00 84 ILE A N 1
ATOM 627 C CA . ILE A 1 84 ? 1.170 16.108 -5.296 1.00 94.00 84 ILE A CA 1
ATOM 628 C C . ILE A 1 84 ? 2.115 15.968 -4.091 1.00 94.00 84 ILE A C 1
ATOM 630 O O . ILE A 1 84 ? 3.164 16.606 -4.067 1.00 94.00 84 ILE A O 1
ATOM 634 N N . THR A 1 85 ? 1.776 15.127 -3.104 1.00 93.81 85 THR A N 1
ATOM 635 C CA . THR A 1 85 ? 2.654 14.784 -1.969 1.00 93.81 85 THR A CA 1
ATOM 636 C C . THR A 1 85 ? 3.462 13.504 -2.185 1.00 93.81 85 THR A C 1
ATOM 638 O O . THR A 1 85 ? 4.278 13.152 -1.332 1.00 93.81 85 THR A O 1
ATOM 641 N N . TYR A 1 86 ? 3.277 12.822 -3.319 1.00 94.06 86 TYR A N 1
ATOM 642 C CA . TYR A 1 86 ? 4.050 11.633 -3.654 1.00 94.06 86 TYR A CA 1
ATOM 643 C C . TYR A 1 86 ? 5.506 11.982 -3.976 1.00 94.06 86 TYR A C 1
ATOM 645 O O . TYR A 1 86 ? 5.799 12.840 -4.810 1.00 94.06 86 TYR A O 1
ATOM 653 N N . LEU A 1 87 ? 6.431 11.248 -3.362 1.00 94.44 87 LEU A N 1
ATOM 654 C CA . LEU A 1 87 ? 7.864 11.351 -3.609 1.00 94.44 87 LEU A CA 1
ATOM 655 C C . LEU A 1 87 ? 8.446 9.964 -3.871 1.00 94.44 87 LEU A C 1
ATOM 657 O O . LEU A 1 87 ? 8.379 9.075 -3.025 1.00 94.44 87 LEU A O 1
ATOM 661 N N . SER A 1 88 ? 9.079 9.774 -5.027 1.00 94.44 88 SER A N 1
ATOM 662 C CA . SER A 1 88 ? 9.831 8.548 -5.307 1.00 94.44 88 SER A CA 1
ATOM 663 C C . SER A 1 88 ? 11.010 8.414 -4.336 1.00 94.44 88 SER A C 1
ATOM 665 O O . SER A 1 88 ? 11.809 9.351 -4.205 1.00 94.44 88 SER A O 1
ATOM 667 N N . ILE A 1 89 ? 11.188 7.249 -3.713 1.00 95.00 89 ILE A N 1
ATOM 668 C CA . ILE A 1 89 ? 12.352 6.999 -2.858 1.00 95.00 89 ILE A CA 1
ATOM 669 C C . ILE A 1 89 ? 13.566 6.809 -3.763 1.00 95.00 89 ILE A C 1
ATOM 671 O O . ILE A 1 89 ? 13.620 5.880 -4.566 1.00 95.00 89 ILE A O 1
ATOM 675 N N . ARG A 1 90 ? 14.564 7.686 -3.636 1.00 95.75 90 ARG A N 1
ATOM 676 C CA . ARG A 1 90 ? 15.788 7.606 -4.444 1.00 95.75 90 ARG A CA 1
ATOM 677 C C . ARG A 1 90 ? 16.673 6.444 -4.015 1.00 95.75 90 ARG A C 1
ATOM 679 O O . ARG A 1 90 ? 16.743 6.110 -2.825 1.00 95.75 90 ARG A O 1
ATOM 686 N N . CYS A 1 91 ? 17.411 5.882 -4.968 1.00 94.38 91 CYS A N 1
ATOM 687 C CA . CYS A 1 91 ? 18.459 4.916 -4.660 1.00 94.38 91 CYS A CA 1
ATOM 688 C C . CYS A 1 91 ? 19.496 5.515 -3.696 1.00 94.38 91 CYS A C 1
ATOM 690 O O . CYS A 1 91 ? 19.729 6.723 -3.682 1.00 94.38 91 CYS A O 1
ATOM 692 N N . ASN A 1 92 ? 20.106 4.668 -2.863 1.00 91.50 92 ASN A N 1
ATOM 693 C CA . ASN A 1 92 ? 21.109 5.036 -1.849 1.00 91.50 92 ASN A CA 1
ATOM 694 C C . ASN A 1 92 ? 20.644 5.990 -0.730 1.00 91.50 92 ASN A C 1
ATOM 696 O O . ASN A 1 92 ? 21.434 6.275 0.176 1.00 91.50 92 ASN A O 1
ATOM 700 N N . SER A 1 93 ? 19.384 6.435 -0.739 1.00 93.31 93 SER A N 1
ATOM 701 C CA . SER A 1 93 ? 18.787 7.163 0.383 1.00 93.31 93 SER A CA 1
ATOM 702 C C . SER A 1 93 ? 18.783 6.315 1.660 1.00 93.31 93 SER A C 1
ATOM 704 O O . SER A 1 93 ? 18.804 5.082 1.606 1.00 93.31 93 SER A O 1
ATOM 706 N N . ALA A 1 94 ? 18.740 6.973 2.822 1.00 90.75 94 ALA A N 1
ATOM 707 C CA . ALA A 1 94 ? 18.636 6.284 4.108 1.00 90.75 94 ALA A CA 1
ATOM 708 C C . ALA A 1 94 ? 17.402 5.368 4.157 1.00 90.75 94 ALA A C 1
ATOM 710 O O . ALA A 1 94 ? 17.520 4.214 4.556 1.00 90.75 94 ALA A O 1
ATOM 711 N N . VAL A 1 95 ? 16.262 5.848 3.643 1.00 88.94 95 VAL A N 1
ATOM 712 C CA . VAL A 1 95 ? 15.017 5.073 3.549 1.00 88.94 95 VAL A CA 1
ATOM 713 C C . VAL A 1 95 ? 15.214 3.828 2.682 1.00 88.94 95 VAL A C 1
ATOM 715 O O . VAL A 1 95 ? 14.927 2.729 3.134 1.00 88.94 95 VAL A O 1
ATOM 718 N N . CYS A 1 96 ? 15.802 3.951 1.486 1.00 91.00 96 CYS A N 1
ATOM 719 C CA . CYS A 1 96 ? 16.082 2.786 0.635 1.00 91.00 96 CYS A CA 1
ATOM 720 C C . CYS A 1 96 ? 17.010 1.769 1.326 1.00 91.00 96 CYS A C 1
ATOM 722 O O . CYS A 1 96 ? 16.780 0.564 1.271 1.00 91.00 96 CYS A O 1
ATOM 724 N N . LYS A 1 97 ? 18.035 2.239 2.049 1.00 88.31 97 LYS A N 1
ATOM 725 C CA . LYS A 1 97 ? 18.949 1.364 2.801 1.00 88.31 97 LYS A CA 1
ATOM 726 C C . LYS A 1 97 ? 18.258 0.616 3.946 1.00 88.31 97 LYS A C 1
ATOM 728 O O . LYS A 1 97 ? 18.672 -0.500 4.239 1.00 88.31 97 LYS A O 1
ATOM 733 N N . GLN A 1 98 ? 17.230 1.201 4.562 1.00 84.12 98 GLN A N 1
ATOM 734 C CA . GLN A 1 98 ? 16.430 0.560 5.614 1.00 84.12 98 GLN A CA 1
ATOM 735 C C . GLN A 1 98 ? 15.505 -0.542 5.079 1.00 84.12 98 GLN A C 1
ATOM 737 O O . GLN A 1 98 ? 15.069 -1.375 5.860 1.00 84.12 98 GLN A O 1
ATOM 742 N N . THR A 1 99 ? 15.241 -0.575 3.767 1.00 77.75 99 THR A N 1
ATOM 743 C CA . THR A 1 99 ? 14.389 -1.595 3.116 1.00 77.75 99 THR A CA 1
ATOM 744 C C . THR A 1 99 ? 15.144 -2.850 2.649 1.00 77.75 99 THR A C 1
ATOM 746 O O . THR A 1 99 ? 14.590 -3.687 1.933 1.00 77.75 99 THR A O 1
ATOM 749 N N . LYS A 1 100 ? 16.423 -2.968 3.026 1.00 71.75 100 LYS A N 1
ATOM 750 C CA . LYS A 1 100 ? 17.286 -4.135 2.785 1.00 71.75 100 LYS A CA 1
ATOM 751 C C . LYS A 1 100 ? 16.814 -5.357 3.600 1.00 71.75 100 LYS A C 1
ATOM 753 O O . LYS A 1 100 ? 16.223 -5.164 4.657 1.00 71.75 100 LYS A O 1
ATOM 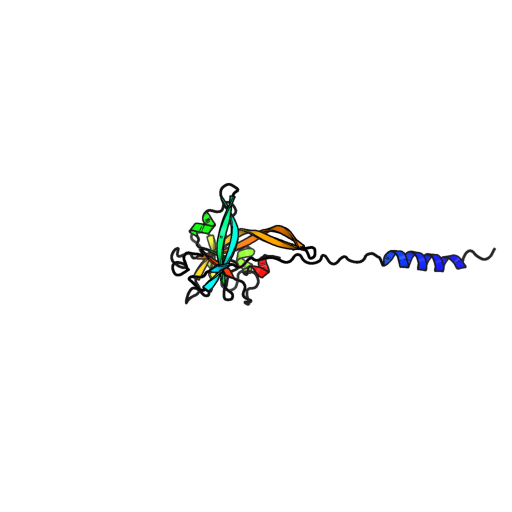758 N N . PRO A 1 101 ? 17.108 -6.601 3.169 1.00 65.94 101 PRO A N 1
ATOM 759 C CA . PRO A 1 101 ? 18.097 -6.986 2.150 1.00 65.94 101 PRO A CA 1
ATOM 760 C C . PRO A 1 101 ? 17.618 -6.895 0.694 1.00 65.94 101 PRO A C 1
ATOM 762 O O . PRO A 1 101 ? 18.442 -6.646 -0.181 1.00 65.94 101 PRO A O 1
ATOM 765 N N . ASP A 1 102 ? 16.315 -6.993 0.429 1.00 75.81 102 ASP A N 1
ATOM 766 C CA . ASP A 1 102 ? 15.786 -7.237 -0.929 1.00 75.81 102 ASP A CA 1
ATOM 767 C C . ASP A 1 102 ? 15.504 -5.970 -1.756 1.00 75.81 102 ASP A C 1
ATOM 769 O O . ASP A 1 102 ? 14.776 -5.996 -2.754 1.00 75.81 102 ASP A O 1
ATOM 773 N N . SER A 1 103 ? 16.059 -4.833 -1.338 1.00 85.69 103 SER A N 1
ATOM 774 C CA . SER A 1 103 ? 15.955 -3.574 -2.074 1.00 85.69 103 SER A CA 1
ATOM 775 C C . SER A 1 103 ? 16.948 -3.533 -3.240 1.00 85.69 103 SER A C 1
ATOM 777 O O . SER A 1 103 ? 18.131 -3.825 -3.052 1.00 85.69 103 SER A O 1
ATOM 779 N N . PHE A 1 104 ? 16.519 -3.068 -4.409 1.00 91.31 104 PHE A N 1
ATOM 780 C CA . PHE A 1 104 ? 17.369 -2.833 -5.581 1.00 91.31 104 PHE A CA 1
ATOM 781 C C . PHE A 1 104 ? 17.186 -1.408 -6.119 1.00 91.31 104 PHE A C 1
ATOM 783 O O . PHE A 1 104 ? 16.302 -0.670 -5.691 1.00 91.31 104 PHE A O 1
ATOM 790 N N . CYS A 1 105 ? 18.035 -0.998 -7.063 1.00 92.62 105 CYS A N 1
ATOM 791 C CA . CYS A 1 105 ? 17.920 0.301 -7.721 1.00 92.62 105 CYS A CA 1
ATOM 792 C C . CYS A 1 105 ? 17.442 0.142 -9.163 1.00 92.62 105 CYS A C 1
ATOM 794 O O . CYS A 1 105 ? 18.040 -0.593 -9.949 1.00 92.62 105 CYS A O 1
ATOM 796 N N . PHE A 1 106 ? 16.388 0.868 -9.531 1.00 90.44 106 PHE A N 1
ATOM 797 C CA . PHE A 1 106 ? 15.958 0.981 -10.916 1.00 90.44 106 PHE A CA 1
ATOM 798 C C . PHE A 1 106 ? 16.694 2.147 -11.588 1.00 90.44 106 PHE A C 1
ATOM 800 O O . PHE A 1 106 ? 16.268 3.301 -11.519 1.00 90.44 106 PHE A O 1
ATOM 807 N N . ASN A 1 107 ? 17.824 1.844 -12.234 1.00 85.00 107 ASN A N 1
ATOM 808 C CA . ASN A 1 107 ? 18.778 2.847 -12.730 1.00 85.00 107 ASN A CA 1
ATOM 809 C C . ASN A 1 107 ? 18.156 3.899 -13.660 1.00 85.00 107 ASN A C 1
ATOM 811 O O . ASN A 1 107 ? 18.519 5.068 -13.579 1.00 85.00 107 ASN A O 1
ATOM 815 N N . LYS A 1 108 ? 17.185 3.517 -14.502 1.00 87.56 108 LYS A N 1
ATOM 816 C CA . LYS A 1 108 ? 16.543 4.437 -15.458 1.00 87.56 108 LYS A CA 1
ATOM 817 C C . LYS A 1 108 ? 15.842 5.616 -14.772 1.00 87.56 108 LYS A C 1
ATOM 819 O O . LYS A 1 108 ? 15.812 6.705 -15.331 1.00 87.56 108 LYS A O 1
ATOM 824 N N . THR A 1 109 ? 15.269 5.400 -13.589 1.00 88.38 109 THR A N 1
ATOM 825 C CA . THR A 1 109 ? 14.514 6.423 -12.844 1.00 88.38 109 THR A CA 1
ATOM 826 C C . THR A 1 109 ? 15.194 6.822 -11.535 1.00 88.38 109 THR A C 1
ATOM 828 O O . THR A 1 109 ? 14.665 7.652 -10.799 1.00 88.38 109 THR A O 1
ATOM 831 N N . ASN A 1 110 ? 16.358 6.235 -11.225 1.00 93.62 110 ASN A N 1
ATOM 832 C CA . ASN A 1 110 ? 17.053 6.380 -9.944 1.00 93.62 110 ASN A CA 1
ATOM 833 C C . ASN A 1 110 ? 16.124 6.140 -8.733 1.00 93.62 110 ASN A C 1
ATOM 835 O O . ASN A 1 110 ? 16.201 6.826 -7.709 1.00 93.62 110 ASN A O 1
ATOM 839 N N . THR A 1 111 ? 15.203 5.183 -8.869 1.00 94.19 111 THR A N 1
ATOM 840 C CA . THR A 1 111 ? 14.184 4.871 -7.860 1.00 94.19 111 THR A CA 1
ATOM 841 C C . THR A 1 111 ? 14.514 3.554 -7.173 1.00 94.19 111 THR A C 1
ATOM 843 O O . THR A 1 111 ? 14.853 2.568 -7.827 1.00 94.19 111 THR A O 1
ATOM 846 N N . CYS A 1 112 ? 14.417 3.540 -5.849 1.00 95.00 112 CYS A N 1
ATOM 847 C CA . CYS A 1 112 ? 14.533 2.333 -5.050 1.00 95.00 112 CYS A CA 1
ATOM 848 C C . CYS A 1 112 ? 13.361 1.404 -5.369 1.00 95.00 112 CYS A C 1
ATOM 850 O O . CYS A 1 112 ? 12.224 1.859 -5.471 1.00 95.00 112 CYS A O 1
ATOM 852 N N . GLY A 1 113 ? 13.629 0.119 -5.528 1.00 93.38 113 GLY A N 1
ATOM 853 C CA . GLY A 1 113 ? 12.623 -0.905 -5.751 1.00 93.38 113 GLY A CA 1
ATOM 854 C C . GLY A 1 113 ? 12.775 -2.056 -4.772 1.00 93.38 113 GLY A C 1
ATOM 855 O O . GLY A 1 113 ? 13.812 -2.199 -4.125 1.00 93.38 113 GLY A O 1
ATOM 856 N N . LYS A 1 114 ? 11.727 -2.867 -4.658 1.00 91.81 114 LYS A N 1
ATOM 857 C CA . LYS A 1 114 ? 11.698 -4.057 -3.808 1.00 91.81 114 LYS A CA 1
ATOM 858 C C . LYS A 1 114 ? 10.732 -5.098 -4.366 1.00 91.81 114 LYS A C 1
ATOM 860 O O . LYS A 1 114 ? 9.728 -4.748 -4.992 1.00 91.81 114 LYS A O 1
ATOM 865 N N . TYR A 1 115 ? 11.026 -6.372 -4.121 1.00 91.12 115 TYR A N 1
ATOM 866 C CA . TYR A 1 115 ? 10.061 -7.446 -4.330 1.00 91.12 115 TYR A CA 1
ATOM 867 C C . TYR A 1 115 ? 9.084 -7.516 -3.156 1.00 91.12 115 TYR A C 1
ATOM 869 O O . TYR A 1 115 ? 9.493 -7.659 -2.006 1.00 91.12 115 TYR A O 1
ATOM 877 N N . VAL A 1 116 ? 7.792 -7.388 -3.443 1.00 90.19 116 VAL A N 1
ATOM 878 C CA . VAL A 1 116 ? 6.734 -7.343 -2.428 1.00 90.19 116 VAL A CA 1
ATOM 879 C C . VAL A 1 116 ? 5.769 -8.498 -2.644 1.00 90.19 116 VAL A C 1
ATOM 881 O O . VAL A 1 116 ? 5.128 -8.592 -3.690 1.00 90.19 116 VAL A O 1
ATOM 884 N N . SER A 1 117 ? 5.649 -9.364 -1.642 1.00 89.38 117 SER A N 1
ATOM 885 C CA . SER A 1 117 ? 4.628 -10.411 -1.607 1.00 89.38 117 SER A CA 1
ATOM 886 C C . SER A 1 117 ? 3.253 -9.828 -1.291 1.00 89.38 117 SER A C 1
ATOM 888 O O . SER A 1 117 ? 3.127 -8.875 -0.519 1.00 89.38 117 SER A O 1
ATOM 890 N N . THR A 1 118 ? 2.214 -10.425 -1.861 1.00 89.12 118 THR A N 1
ATOM 891 C CA . THR A 1 118 ? 0.820 -10.121 -1.541 1.00 89.12 118 THR A CA 1
ATOM 892 C C . THR A 1 118 ? -0.018 -11.378 -1.703 1.00 89.12 118 THR A C 1
ATOM 894 O O . THR A 1 118 ? 0.292 -12.222 -2.540 1.00 89.12 118 THR A O 1
ATOM 897 N N . SER A 1 119 ? -1.106 -11.492 -0.944 1.00 90.06 119 SER A N 1
ATOM 898 C CA . SER A 1 119 ? -2.023 -12.637 -1.037 1.00 90.06 119 SER A CA 1
ATOM 899 C C . SER A 1 119 ? -2.805 -12.695 -2.363 1.00 90.06 119 SER A C 1
ATOM 901 O O . SER A 1 119 ? -3.549 -13.642 -2.599 1.00 90.06 119 SER A O 1
ATOM 903 N N . PHE A 1 120 ? -2.668 -11.683 -3.228 1.00 87.62 120 PHE A N 1
ATOM 904 C CA . PHE A 1 120 ? -3.384 -11.571 -4.504 1.00 87.62 120 PHE A CA 1
ATOM 905 C C . PHE A 1 120 ? -2.583 -12.053 -5.720 1.00 87.62 120 PHE A C 1
ATOM 907 O O . PHE A 1 120 ? -3.114 -12.048 -6.832 1.00 87.62 120 PHE A O 1
ATOM 914 N N . THR A 1 121 ? -1.315 -12.433 -5.542 1.00 87.62 121 THR A N 1
ATOM 915 C CA . THR A 1 121 ? -0.444 -12.886 -6.632 1.00 87.62 121 THR A CA 1
ATOM 916 C C . THR A 1 121 ? 0.373 -14.098 -6.203 1.00 87.62 121 THR A C 1
ATOM 918 O O . THR A 1 121 ? 0.794 -14.197 -5.057 1.00 87.62 121 THR A O 1
ATOM 921 N N . GLU A 1 122 ? 0.632 -15.019 -7.133 1.00 86.06 122 GLU A N 1
ATOM 922 C CA . GLU A 1 122 ? 1.400 -16.246 -6.853 1.00 86.06 122 GLU A CA 1
ATOM 923 C C . GLU A 1 122 ? 2.883 -15.972 -6.565 1.00 86.06 122 GLU A C 1
ATOM 925 O O . GLU A 1 122 ? 3.546 -16.722 -5.849 1.00 86.06 122 GLU A O 1
ATOM 930 N N . HIS A 1 123 ? 3.415 -14.887 -7.128 1.00 88.69 123 HIS A N 1
ATOM 931 C CA . HIS A 1 123 ? 4.814 -14.502 -6.997 1.00 88.69 123 HIS A CA 1
ATOM 932 C C . HIS A 1 123 ? 4.945 -13.070 -6.466 1.00 88.69 123 HIS A C 1
ATOM 934 O O . HIS A 1 123 ? 4.061 -12.241 -6.725 1.00 88.69 123 HIS A O 1
ATOM 940 N N . PRO A 1 124 ? 6.046 -12.752 -5.755 1.00 90.00 124 PRO A N 1
ATOM 941 C CA . PRO A 1 124 ? 6.345 -11.390 -5.339 1.00 90.00 124 PRO A CA 1
ATOM 942 C C . PRO A 1 124 ? 6.401 -10.428 -6.527 1.00 90.00 124 PRO A C 1
ATOM 944 O O . PRO A 1 124 ? 6.970 -10.723 -7.579 1.00 90.00 124 PRO A O 1
ATOM 947 N N . LEU A 1 125 ? 5.840 -9.240 -6.341 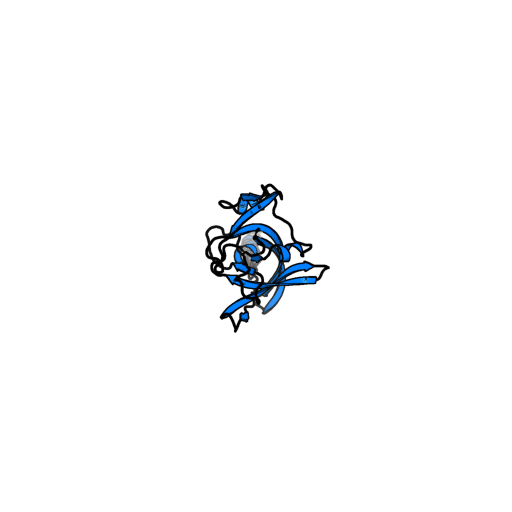1.00 91.56 125 LEU A N 1
ATOM 948 C CA . LEU A 1 125 ? 5.807 -8.206 -7.361 1.00 91.56 125 LEU A CA 1
ATOM 949 C C . LEU A 1 125 ? 7.081 -7.375 -7.331 1.00 91.56 125 LEU A C 1
ATOM 951 O O . LEU A 1 125 ? 7.492 -6.896 -6.279 1.00 91.56 125 LEU A O 1
ATOM 955 N N . ASN A 1 126 ? 7.663 -7.132 -8.503 1.00 91.88 126 ASN A N 1
ATOM 956 C CA . ASN A 1 126 ? 8.698 -6.119 -8.674 1.00 91.88 126 ASN A CA 1
ATOM 957 C C . ASN A 1 126 ? 8.056 -4.723 -8.569 1.00 91.88 126 ASN A C 1
ATOM 959 O O . ASN A 1 126 ? 7.288 -4.313 -9.450 1.00 91.88 126 ASN A O 1
ATOM 963 N N . THR A 1 127 ? 8.352 -4.013 -7.481 1.00 93.31 127 THR A N 1
ATOM 964 C CA . THR A 1 127 ? 7.769 -2.703 -7.179 1.00 93.31 127 THR A CA 1
ATOM 965 C C . THR A 1 127 ? 8.820 -1.605 -7.097 1.00 93.31 127 THR A C 1
ATOM 967 O O . THR A 1 127 ? 9.961 -1.846 -6.710 1.00 93.31 127 THR A O 1
ATOM 970 N N . LEU A 1 128 ? 8.416 -0.386 -7.445 1.00 94.25 128 LEU A N 1
ATOM 971 C CA . LEU A 1 128 ? 9.121 0.851 -7.143 1.00 94.25 128 LEU A CA 1
ATOM 972 C C . LEU A 1 128 ? 8.583 1.426 -5.833 1.00 94.25 128 LEU A C 1
ATOM 974 O O . LEU A 1 128 ? 7.383 1.350 -5.557 1.00 94.25 128 LEU A O 1
ATOM 978 N N . LEU A 1 129 ? 9.473 2.014 -5.043 1.00 94.06 129 LEU A N 1
ATOM 979 C CA . LEU A 1 129 ? 9.155 2.563 -3.736 1.00 94.06 129 LEU A CA 1
ATOM 980 C C . LEU A 1 129 ? 8.964 4.077 -3.805 1.00 94.06 129 LEU A C 1
ATOM 982 O O . LEU A 1 129 ? 9.709 4.802 -4.468 1.00 94.06 129 LEU A O 1
ATOM 986 N N . GLY A 1 130 ? 7.984 4.565 -3.059 1.00 94.25 130 GLY A N 1
ATOM 987 C CA . GLY A 1 130 ? 7.759 5.988 -2.847 1.00 94.25 130 GLY A CA 1
ATOM 988 C C . GLY A 1 130 ? 7.216 6.252 -1.455 1.00 94.25 130 GLY A C 1
ATOM 989 O O . GLY A 1 130 ? 6.868 5.328 -0.734 1.00 94.25 130 GLY A O 1
ATOM 990 N N . THR A 1 131 ? 7.139 7.513 -1.076 1.00 94.00 131 THR A N 1
ATOM 991 C CA . THR A 1 131 ? 6.432 7.960 0.120 1.00 94.00 131 THR A CA 1
ATOM 992 C C . THR A 1 131 ? 5.289 8.861 -0.288 1.00 94.00 131 THR A C 1
ATOM 994 O O . THR A 1 131 ? 5.438 9.642 -1.226 1.00 94.00 131 THR A O 1
ATOM 997 N N . ASP A 1 132 ? 4.181 8.795 0.431 1.00 93.94 132 ASP A N 1
ATOM 998 C CA . ASP A 1 132 ? 3.091 9.754 0.278 1.00 93.94 132 ASP A CA 1
ATOM 999 C C . ASP A 1 132 ? 2.472 10.072 1.637 1.00 93.94 132 ASP A C 1
ATOM 1001 O O . ASP A 1 132 ? 2.691 9.352 2.612 1.00 93.94 132 ASP A O 1
ATOM 1005 N N . SER A 1 133 ? 1.708 11.155 1.712 1.00 92.81 133 SER A N 1
ATOM 1006 C CA . SER A 1 133 ? 0.981 11.511 2.925 1.00 92.81 133 SER A CA 1
ATOM 1007 C C . SER A 1 133 ? -0.191 10.555 3.149 1.00 92.81 133 SER A C 1
ATOM 1009 O O . SER A 1 133 ? -0.915 10.203 2.224 1.00 92.81 133 SER A O 1
ATOM 1011 N N . VAL A 1 134 ? -0.409 10.130 4.386 1.00 91.94 134 VAL A N 1
ATOM 1012 C CA . VAL A 1 134 ? -1.578 9.346 4.787 1.00 91.94 134 VAL A CA 1
ATOM 1013 C C . VAL A 1 134 ? -2.265 10.019 5.959 1.00 91.94 134 VAL A C 1
ATOM 1015 O O . VAL A 1 134 ? -1.607 10.618 6.806 1.00 91.94 134 VAL A O 1
ATOM 1018 N N . SER A 1 135 ? -3.593 9.935 6.001 1.00 89.94 135 SER A N 1
ATOM 1019 C CA . SER A 1 135 ? -4.391 10.411 7.134 1.00 89.94 135 SER A CA 1
ATOM 1020 C C . SER A 1 135 ? -4.949 9.225 7.907 1.00 89.94 135 SER A C 1
ATOM 1022 O O . SER A 1 135 ? -5.670 8.404 7.335 1.00 89.94 135 SER A O 1
ATOM 1024 N N . PHE A 1 136 ? -4.653 9.152 9.201 1.00 86.94 136 PHE A N 1
ATOM 1025 C CA . PHE A 1 136 ? -5.168 8.115 10.085 1.00 86.94 136 PHE A CA 1
ATOM 1026 C C . PHE A 1 136 ? -6.072 8.689 11.159 1.00 86.94 136 PHE A C 1
ATOM 1028 O O . PHE A 1 136 ? -5.795 9.745 11.728 1.00 86.94 136 PHE A O 1
ATOM 1035 N N . LEU A 1 137 ? -7.121 7.941 11.488 1.00 89.00 137 LEU A N 1
ATOM 1036 C CA . LEU A 1 137 ? -7.934 8.222 12.657 1.00 89.00 137 LEU A CA 1
ATOM 1037 C C . LEU A 1 137 ? -7.228 7.678 13.896 1.00 89.00 137 LEU A C 1
ATOM 1039 O O . LEU A 1 137 ? -6.791 6.530 13.934 1.00 89.00 137 LEU A O 1
ATOM 1043 N N . THR A 1 138 ? -7.144 8.509 14.921 1.00 88.62 138 THR A N 1
ATOM 1044 C CA . THR A 1 138 ? -6.642 8.150 16.244 1.00 88.62 138 THR A CA 1
ATOM 1045 C C . THR A 1 138 ? -7.748 8.337 17.262 1.00 88.62 138 THR A C 1
ATOM 1047 O O . THR A 1 138 ? -8.526 9.279 17.145 1.00 88.62 138 THR A O 1
ATOM 1050 N N . SER A 1 139 ? -7.812 7.473 18.270 1.00 87.81 139 SER A N 1
ATOM 1051 C CA . SER A 1 139 ? -8.723 7.606 19.403 1.00 87.81 139 SER A CA 1
ATOM 1052 C C . SER A 1 139 ? -7.944 7.731 20.698 1.00 87.81 139 SER A C 1
ATOM 1054 O O . SER A 1 139 ? -7.017 6.963 20.967 1.00 87.81 139 SER A O 1
ATOM 1056 N N . LYS A 1 140 ? -8.364 8.683 21.528 1.00 84.69 140 LYS A N 1
ATOM 1057 C CA . LYS A 1 140 ? -7.947 8.773 22.927 1.00 84.69 140 LYS A CA 1
ATOM 1058 C C . LYS A 1 140 ? -8.857 7.899 23.807 1.00 84.69 140 LYS A C 1
ATOM 1060 O O . LYS A 1 140 ? -9.971 7.574 23.391 1.00 84.69 140 LYS A O 1
ATOM 1065 N N . PRO A 1 141 ? -8.442 7.555 25.042 1.00 78.44 141 PRO A N 1
ATOM 1066 C CA . PRO A 1 141 ? -9.266 6.759 25.961 1.00 78.44 141 PRO A CA 1
ATOM 1067 C C . PRO A 1 141 ? -10.614 7.394 26.320 1.00 78.44 141 PRO A C 1
ATOM 1069 O O . PRO A 1 141 ? -11.541 6.696 26.704 1.00 78.44 141 PRO A O 1
ATOM 1072 N N . ASN A 1 142 ? -10.733 8.718 26.190 1.00 80.75 142 ASN A N 1
ATOM 1073 C CA . ASN A 1 142 ? -11.977 9.455 26.411 1.00 80.75 142 ASN A CA 1
ATOM 1074 C C . ASN A 1 142 ? -12.919 9.448 25.187 1.00 80.75 142 ASN A C 1
ATOM 1076 O O . ASN A 1 142 ? -13.870 10.222 25.159 1.00 80.75 142 ASN A O 1
ATOM 1080 N N . GLY A 1 143 ? -12.627 8.643 24.160 1.00 78.81 143 GLY A N 1
ATOM 1081 C CA . GLY A 1 143 ? -13.432 8.523 22.941 1.00 78.81 143 GLY A CA 1
ATOM 1082 C C . GLY A 1 143 ? -13.247 9.654 21.927 1.00 78.81 143 GLY A C 1
ATOM 1083 O O . GLY A 1 143 ? -13.848 9.610 20.858 1.00 78.81 143 GLY A O 1
ATOM 1084 N N . VAL A 1 144 ? -12.412 10.661 22.215 1.00 83.69 144 VAL A N 1
ATOM 1085 C CA . VAL A 1 144 ? -12.138 11.745 21.262 1.00 83.69 144 VAL A CA 1
ATOM 1086 C C . VAL A 1 144 ? -11.295 11.214 20.108 1.00 83.69 144 VAL A C 1
ATOM 1088 O O . VAL A 1 144 ? -10.168 10.748 20.317 1.00 83.69 144 VAL A O 1
ATOM 1091 N N . THR A 1 145 ? -11.822 11.353 18.892 1.00 87.38 145 THR A N 1
ATOM 1092 C CA . THR A 1 145 ? -11.129 10.990 17.657 1.00 87.38 145 THR A CA 1
ATOM 1093 C C . THR A 1 145 ? -10.434 12.189 17.022 1.00 87.38 145 THR A C 1
ATOM 1095 O O . THR A 1 145 ? -11.035 13.254 16.912 1.00 87.38 145 THR A O 1
ATOM 1098 N N . ASN A 1 146 ? -9.199 12.015 16.553 1.00 85.88 146 ASN A N 1
ATOM 1099 C CA . ASN A 1 146 ? -8.461 13.025 15.786 1.00 85.88 146 ASN A CA 1
ATOM 1100 C C . ASN A 1 146 ? -7.887 12.413 14.507 1.00 85.88 146 ASN A C 1
ATOM 1102 O O . ASN A 1 146 ? -7.611 11.215 14.471 1.00 85.88 146 ASN A O 1
ATOM 1106 N N . SER A 1 147 ? -7.648 13.241 13.490 1.00 86.81 147 SER A N 1
ATOM 1107 C CA . SER A 1 147 ? -6.875 12.845 12.310 1.00 86.81 147 SER A CA 1
ATOM 1108 C C . SER A 1 147 ? -5.404 13.202 12.503 1.00 86.81 147 SER A C 1
ATOM 1110 O O . SER A 1 147 ? -5.091 14.319 12.914 1.00 86.81 147 SER A O 1
ATOM 1112 N N . VAL A 1 148 ? -4.508 12.270 12.193 1.00 87.00 148 VAL A N 1
ATOM 1113 C CA . VAL A 1 148 ? -3.057 12.489 12.175 1.00 87.00 148 VAL A CA 1
ATOM 1114 C C . VAL A 1 148 ? -2.543 12.236 10.766 1.00 87.00 148 VAL A C 1
ATOM 1116 O O . VAL A 1 148 ? -2.946 11.266 10.124 1.00 87.00 148 VAL A O 1
ATOM 1119 N N . HIS A 1 149 ? -1.653 13.109 10.298 1.00 88.50 149 HIS A N 1
ATOM 1120 C CA . HIS A 1 149 ? -0.975 12.955 9.018 1.00 88.50 149 HIS A CA 1
ATOM 1121 C C . HIS A 1 149 ? 0.438 12.418 9.230 1.00 88.50 149 HIS A C 1
ATOM 1123 O O . HIS A 1 149 ? 1.180 12.950 10.052 1.00 88.50 149 HIS A O 1
ATOM 1129 N N . SER A 1 150 ? 0.806 11.386 8.479 1.00 87.19 150 SER A N 1
ATOM 1130 C CA . SER A 1 150 ? 2.141 10.780 8.510 1.00 87.19 150 SER A CA 1
ATOM 1131 C C . SER A 1 150 ? 2.592 10.455 7.083 1.00 87.19 150 SER A C 1
ATOM 1133 O O . SER A 1 150 ? 1.734 10.282 6.214 1.00 87.19 150 SER A O 1
ATOM 1135 N N . PRO A 1 151 ? 3.896 10.394 6.774 1.00 90.00 151 PRO A N 1
ATOM 1136 C CA . PRO A 1 151 ? 4.354 9.751 5.551 1.00 90.00 151 PRO A CA 1
ATOM 1137 C C . PRO A 1 151 ? 4.186 8.225 5.644 1.00 90.00 151 PRO A C 1
ATOM 1139 O O . PRO A 1 151 ? 4.595 7.602 6.619 1.00 90.00 151 PRO A O 1
ATOM 1142 N N . LEU A 1 152 ? 3.642 7.608 4.598 1.00 91.19 152 LEU A N 1
ATOM 1143 C CA . LEU A 1 152 ? 3.585 6.156 4.433 1.00 91.19 152 LEU A CA 1
ATOM 1144 C C . LEU A 1 152 ? 4.496 5.738 3.288 1.00 91.19 152 LEU A C 1
ATOM 1146 O O . LEU A 1 152 ? 4.484 6.371 2.229 1.00 91.19 152 LEU A O 1
ATOM 1150 N N . ILE A 1 153 ? 5.248 4.652 3.466 1.00 91.88 153 ILE A N 1
ATOM 1151 C CA . ILE A 1 153 ? 5.998 4.077 2.353 1.00 91.88 153 ILE A CA 1
ATOM 1152 C C . ILE A 1 153 ? 5.053 3.232 1.501 1.00 91.88 153 ILE A C 1
ATOM 1154 O O . ILE A 1 153 ? 4.411 2.294 1.971 1.00 91.88 153 ILE A O 1
ATOM 1158 N N . LEU A 1 154 ? 4.992 3.564 0.222 1.00 93.25 154 LEU A N 1
ATOM 1159 C CA . LEU A 1 154 ? 4.170 2.914 -0.778 1.00 93.25 154 LEU A CA 1
ATOM 1160 C C . LEU A 1 154 ? 5.043 2.056 -1.686 1.00 93.25 154 LEU A C 1
ATOM 1162 O O . LEU A 1 154 ? 6.149 2.440 -2.071 1.00 93.25 154 LEU A O 1
ATOM 1166 N N . SER A 1 155 ? 4.501 0.912 -2.076 1.00 93.94 155 SER A N 1
ATOM 1167 C CA . SER A 1 155 ? 5.031 0.070 -3.142 1.00 93.94 155 SER A CA 1
ATOM 1168 C C . SER A 1 155 ? 4.111 0.160 -4.338 1.00 93.94 155 SER A C 1
ATOM 1170 O O . SER A 1 155 ? 2.895 0.028 -4.197 1.00 93.94 155 SER A O 1
ATOM 1172 N N . CYS A 1 156 ? 4.675 0.371 -5.521 1.00 92.81 156 CYS A N 1
ATOM 1173 C CA . CYS A 1 156 ? 3.893 0.379 -6.742 1.00 92.81 156 CYS A CA 1
ATOM 1174 C C . CYS A 1 156 ? 4.510 -0.552 -7.796 1.00 92.81 156 CYS A C 1
ATOM 1176 O O . CYS A 1 156 ? 5.704 -0.446 -8.074 1.00 92.81 156 CYS A O 1
ATOM 1178 N N . PRO A 1 157 ? 3.757 -1.509 -8.370 1.00 91.56 157 PRO A N 1
ATOM 1179 C CA . PRO A 1 157 ? 4.315 -2.447 -9.338 1.00 91.56 157 PRO A CA 1
ATOM 1180 C C . PRO A 1 157 ? 4.793 -1.753 -10.609 1.00 91.56 157 PRO A C 1
ATOM 1182 O O . PRO A 1 157 ? 4.055 -0.968 -11.203 1.00 91.56 157 PRO A O 1
ATOM 1185 N N . ASN A 1 158 ? 5.985 -2.118 -11.082 1.00 82.25 158 ASN A N 1
ATOM 1186 C CA . ASN A 1 158 ? 6.521 -1.609 -12.348 1.00 82.25 158 ASN A CA 1
ATOM 1187 C C . ASN A 1 158 ? 5.632 -2.011 -13.549 1.00 82.25 158 ASN A C 1
ATOM 1189 O O . ASN A 1 158 ? 5.512 -1.292 -14.537 1.00 82.25 158 ASN A O 1
ATOM 1193 N N . ASN A 1 159 ? 4.938 -3.148 -13.442 1.00 83.38 159 ASN A N 1
ATOM 1194 C CA . ASN A 1 159 ? 3.937 -3.578 -14.413 1.00 83.38 159 ASN A CA 1
ATOM 1195 C C . ASN A 1 159 ? 2.535 -3.084 -14.011 1.00 83.38 159 ASN A C 1
ATOM 1197 O O . ASN A 1 159 ? 1.963 -3.551 -13.025 1.00 83.38 159 ASN A O 1
ATOM 1201 N N . ALA A 1 160 ? 1.936 -2.210 -14.825 1.00 73.69 160 ALA A N 1
ATOM 1202 C CA . ALA A 1 160 ? 0.594 -1.662 -14.598 1.00 73.69 160 ALA A CA 1
ATOM 1203 C C . ALA A 1 160 ? -0.518 -2.728 -14.488 1.00 73.69 160 ALA A C 1
ATOM 1205 O O . ALA A 1 160 ? -1.559 -2.476 -13.880 1.00 73.69 160 ALA A O 1
ATOM 1206 N N . ASN A 1 161 ? -0.293 -3.925 -15.038 1.00 81.50 161 ASN A N 1
ATOM 1207 C CA . ASN A 1 161 ? -1.240 -5.037 -15.011 1.00 81.50 161 ASN A CA 1
ATOM 1208 C C . ASN A 1 161 ? -1.023 -6.008 -13.840 1.00 81.50 161 ASN A C 1
ATOM 1210 O O . ASN A 1 161 ? -1.809 -6.941 -13.690 1.00 81.50 161 ASN A O 1
ATOM 1214 N N . ALA A 1 162 ? -0.008 -5.797 -12.995 1.00 83.75 162 ALA A N 1
ATOM 1215 C CA . ALA A 1 162 ? 0.329 -6.708 -11.895 1.00 83.75 162 ALA A CA 1
ATOM 1216 C C . ALA A 1 162 ? -0.821 -6.917 -10.894 1.00 83.75 162 ALA A C 1
ATOM 1218 O O . ALA A 1 162 ? -0.935 -7.979 -10.297 1.00 83.75 162 ALA A O 1
ATOM 1219 N N . LEU A 1 163 ? -1.702 -5.922 -10.748 1.00 84.19 163 LEU A N 1
ATOM 1220 C CA . LEU A 1 163 ? -2.866 -5.960 -9.855 1.00 84.19 163 LEU A CA 1
ATOM 1221 C C . LEU A 1 163 ? -4.191 -6.089 -10.622 1.00 84.19 163 LEU A C 1
ATOM 1223 O O . LEU A 1 163 ? -5.242 -5.668 -10.134 1.00 84.19 163 LEU A O 1
ATOM 1227 N N . ARG A 1 164 ? -4.165 -6.610 -11.857 1.00 78.19 164 ARG A N 1
ATOM 1228 C CA . ARG A 1 164 ? -5.365 -6.746 -12.701 1.00 78.19 164 ARG A CA 1
ATOM 1229 C C . ARG A 1 164 ? -6.369 -7.758 -12.142 1.00 78.19 164 ARG A C 1
ATOM 1231 O O . ARG A 1 164 ? -7.561 -7.586 -12.371 1.00 78.19 164 ARG A O 1
ATOM 1238 N N . LEU A 1 165 ? -5.892 -8.771 -11.418 1.00 78.00 165 LEU A N 1
ATOM 1239 C CA . LEU A 1 165 ? -6.731 -9.796 -10.786 1.00 78.00 165 LEU A CA 1
ATOM 1240 C C . LEU A 1 165 ? -7.407 -9.314 -9.496 1.00 78.00 165 LEU A C 1
ATOM 1242 O O . LEU A 1 165 ? -8.290 -9.996 -8.983 1.00 78.00 165 LEU A O 1
ATOM 1246 N N . MET A 1 166 ? -7.032 -8.138 -8.978 1.00 83.94 166 MET A N 1
ATOM 1247 C CA . MET A 1 166 ? -7.699 -7.588 -7.805 1.00 83.94 166 MET A CA 1
ATOM 1248 C C . MET A 1 166 ? -9.161 -7.245 -8.123 1.00 83.94 166 MET A C 1
ATOM 1250 O O . MET A 1 166 ? -9.448 -6.706 -9.200 1.00 83.94 166 MET A O 1
ATOM 1254 N N . PRO A 1 167 ? -10.088 -7.504 -7.188 1.00 85.88 167 PRO A N 1
ATOM 1255 C CA . PRO A 1 167 ? -11.481 -7.117 -7.347 1.00 85.88 167 PRO A CA 1
ATOM 1256 C C . PRO A 1 167 ? -11.645 -5.624 -7.611 1.00 85.88 167 PRO A C 1
ATOM 1258 O O . PRO A 1 167 ? -10.939 -4.805 -7.036 1.00 85.88 167 PRO A O 1
ATOM 1261 N N . LYS A 1 168 ? -12.640 -5.257 -8.428 1.00 87.00 168 LYS A N 1
ATOM 1262 C CA . LYS A 1 168 ? -12.888 -3.855 -8.818 1.00 87.00 168 LYS A CA 1
ATOM 1263 C C . LYS A 1 168 ? -13.134 -2.908 -7.637 1.00 87.00 168 LYS A C 1
ATOM 1265 O O . LYS A 1 168 ? -12.925 -1.710 -7.788 1.00 87.00 168 LYS A O 1
ATOM 1270 N N . VAL A 1 169 ? -13.602 -3.434 -6.504 1.00 88.38 169 VAL A N 1
ATOM 1271 C CA . VAL A 1 169 ? -13.884 -2.665 -5.280 1.00 88.38 169 VAL A CA 1
ATOM 1272 C C . VAL A 1 169 ? -12.614 -2.136 -4.603 1.00 88.38 169 VAL A C 1
ATOM 1274 O O . VAL A 1 169 ? -12.687 -1.178 -3.843 1.00 88.38 169 VAL A O 1
ATOM 1277 N N . VAL A 1 170 ? -11.447 -2.713 -4.903 1.00 91.38 170 VAL A N 1
ATOM 1278 C CA . VAL A 1 170 ? -10.157 -2.307 -4.337 1.00 91.38 170 VAL A CA 1
ATOM 1279 C C . VAL A 1 170 ? -9.174 -1.911 -5.432 1.00 91.38 170 VAL A C 1
ATOM 1281 O O . VAL A 1 170 ? -9.190 -2.432 -6.546 1.00 91.38 170 VAL A O 1
ATOM 1284 N N . ASN A 1 171 ? -8.283 -0.980 -5.113 1.00 89.81 171 ASN A N 1
ATOM 1285 C CA . ASN A 1 171 ? -7.249 -0.495 -6.029 1.00 89.81 171 ASN A CA 1
ATOM 1286 C C . ASN A 1 171 ? -5.819 -0.731 -5.515 1.00 89.81 171 ASN A C 1
ATOM 1288 O O . ASN A 1 171 ? -4.847 -0.344 -6.172 1.00 89.81 171 ASN A O 1
ATOM 1292 N N . GLY A 1 172 ? -5.706 -1.424 -4.386 1.00 92.69 172 GLY A N 1
ATOM 1293 C CA . GLY A 1 172 ? -4.457 -1.814 -3.759 1.00 92.69 172 GLY A CA 1
ATOM 1294 C C . GLY A 1 172 ? -4.686 -2.635 -2.498 1.00 92.69 172 GLY A C 1
ATOM 1295 O O . GLY A 1 172 ? -5.818 -3.020 -2.190 1.00 92.69 172 GLY A O 1
ATOM 1296 N N . THR A 1 173 ? -3.612 -2.892 -1.759 1.00 93.94 173 THR A N 1
ATOM 1297 C CA . THR A 1 173 ? -3.646 -3.587 -0.468 1.00 93.94 173 THR A CA 1
ATOM 1298 C C . THR A 1 173 ? -2.969 -2.768 0.624 1.00 93.94 173 THR A C 1
ATOM 1300 O O . THR A 1 173 ? -2.113 -1.926 0.347 1.00 93.94 173 THR A O 1
ATOM 1303 N N . ILE A 1 174 ? -3.348 -3.034 1.873 1.00 93.62 174 ILE A N 1
ATOM 1304 C CA . ILE A 1 174 ? -2.634 -2.605 3.077 1.00 93.62 174 ILE A CA 1
ATOM 1305 C C . ILE A 1 174 ? -2.138 -3.840 3.831 1.00 93.62 174 ILE A C 1
ATOM 1307 O O . ILE A 1 174 ? -2.923 -4.721 4.188 1.00 93.62 174 ILE A O 1
ATOM 1311 N N . GLY A 1 175 ? -0.824 -3.911 4.048 1.00 9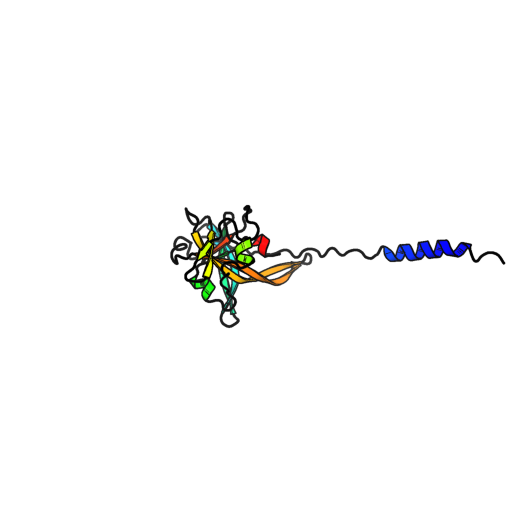2.25 175 GLY A N 1
ATOM 1312 C CA . GLY A 1 175 ? -0.181 -5.029 4.730 1.00 92.25 175 GLY A CA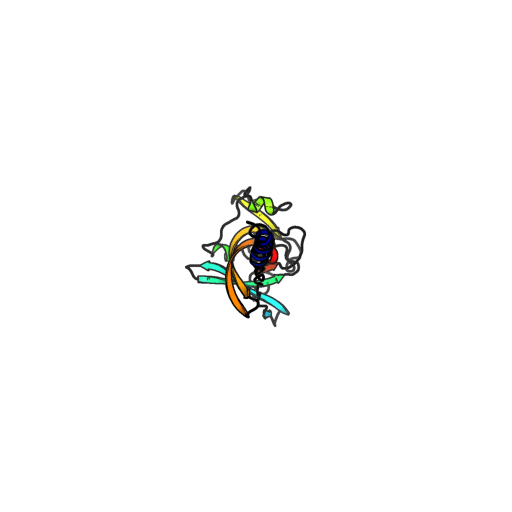 1
ATOM 1313 C C . GLY A 1 175 ? -0.213 -4.866 6.247 1.00 92.25 175 GLY A C 1
ATOM 1314 O O . GLY A 1 175 ? 0.380 -3.922 6.775 1.00 92.25 175 GLY A O 1
ATOM 1315 N N . LEU A 1 176 ? -0.863 -5.802 6.949 1.00 87.94 176 LEU A N 1
ATOM 1316 C CA . LEU A 1 176 ? -0.976 -5.797 8.421 1.00 87.94 176 LEU A CA 1
ATOM 1317 C C . LEU A 1 176 ? -0.225 -6.948 9.117 1.00 87.94 176 LEU A C 1
ATOM 1319 O O . LEU A 1 176 ? -0.219 -7.021 10.343 1.00 87.94 176 LEU A O 1
ATOM 1323 N N . GLY A 1 177 ? 0.400 -7.854 8.361 1.00 72.62 177 GLY A N 1
ATOM 1324 C CA . GLY A 1 177 ? 1.114 -9.007 8.919 1.00 72.62 177 GLY A CA 1
ATOM 1325 C C . GLY A 1 177 ? 2.395 -8.649 9.665 1.00 72.62 177 GLY A C 1
ATOM 1326 O O . GLY A 1 177 ? 2.944 -7.559 9.501 1.00 72.62 177 GLY A O 1
ATOM 1327 N N . ASN A 1 178 ? 2.956 -9.611 10.400 1.00 63.62 178 ASN A N 1
ATOM 1328 C CA . ASN A 1 178 ? 4.278 -9.515 11.024 1.00 63.62 178 ASN A CA 1
ATOM 1329 C C . ASN A 1 178 ? 5.293 -10.335 10.202 1.00 63.62 178 ASN A C 1
ATOM 1331 O O . ASN A 1 178 ? 5.133 -11.537 10.056 1.00 63.62 178 ASN A O 1
ATOM 1335 N N . PHE A 1 179 ? 6.293 -9.674 9.620 1.00 56.66 179 PHE A N 1
ATOM 1336 C CA . PHE A 1 179 ? 7.392 -10.272 8.840 1.00 56.66 179 PHE A CA 1
ATOM 1337 C C . PHE A 1 179 ? 8.683 -9.553 9.237 1.00 56.66 179 PHE A C 1
ATOM 1339 O O . PHE A 1 179 ? 8.622 -8.416 9.716 1.00 56.66 179 PHE A O 1
ATOM 1346 N N . ASP A 1 180 ? 9.821 -10.198 9.000 1.00 55.09 180 ASP A N 1
ATOM 1347 C CA . ASP A 1 180 ? 11.133 -9.801 9.525 1.00 55.09 180 ASP A CA 1
ATOM 1348 C C . ASP A 1 180 ? 11.593 -8.388 9.112 1.00 55.09 180 ASP A C 1
ATOM 1350 O O . ASP A 1 180 ? 12.311 -7.734 9.870 1.00 55.09 180 ASP A O 1
ATOM 1354 N N . ASP A 1 181 ? 11.103 -7.845 7.989 1.00 59.22 181 ASP A N 1
ATOM 1355 C CA . ASP A 1 181 ? 11.284 -6.429 7.637 1.00 59.22 181 ASP A CA 1
ATOM 1356 C C . ASP A 1 181 ? 10.176 -5.553 8.250 1.00 59.22 181 ASP A C 1
ATOM 1358 O O . ASP A 1 181 ? 9.145 -5.237 7.638 1.00 59.22 181 ASP A O 1
ATOM 1362 N N . ARG A 1 182 ? 10.382 -5.186 9.518 1.00 53.62 182 ARG A N 1
ATOM 1363 C CA . ARG A 1 182 ? 9.431 -4.389 10.302 1.00 53.62 182 ARG A CA 1
ATOM 1364 C C . ARG A 1 182 ? 9.240 -2.971 9.757 1.00 53.62 182 ARG A C 1
ATOM 1366 O O . ARG A 1 182 ? 8.142 -2.441 9.886 1.00 53.62 182 ARG A O 1
ATOM 1373 N N . SER A 1 183 ? 10.231 -2.374 9.103 1.00 56.66 183 SER A N 1
ATOM 1374 C CA . SER A 1 183 ? 10.211 -0.957 8.695 1.00 56.66 183 SER A CA 1
ATOM 1375 C C . SER A 1 183 ? 9.208 -0.647 7.582 1.00 56.66 183 SER A C 1
ATOM 1377 O O . SER A 1 183 ? 8.937 0.516 7.292 1.00 56.66 183 SER A O 1
ATOM 1379 N N . PHE A 1 184 ? 8.663 -1.678 6.936 1.00 57.69 184 PHE A N 1
ATOM 1380 C CA . PHE A 1 184 ? 7.945 -1.547 5.676 1.00 57.69 184 PHE A CA 1
ATOM 1381 C C . PHE A 1 184 ? 6.448 -1.855 5.767 1.00 57.69 184 PHE A C 1
ATOM 1383 O O . PHE A 1 184 ? 5.819 -2.103 4.747 1.00 57.69 184 PHE A O 1
ATOM 1390 N N . LYS A 1 185 ? 5.867 -1.878 6.971 1.00 64.81 185 LYS A N 1
ATOM 1391 C CA . LYS A 1 185 ? 4.471 -2.280 7.224 1.00 64.81 185 LYS A CA 1
ATOM 1392 C C . LYS A 1 185 ? 3.670 -1.136 7.815 1.00 64.81 185 LYS A C 1
ATOM 1394 O O . LYS A 1 185 ? 4.217 -0.348 8.581 1.00 64.81 185 LYS A O 1
ATOM 1399 N N . ALA A 1 186 ? 2.369 -1.097 7.530 1.00 60.44 186 ALA A N 1
ATOM 1400 C CA . ALA A 1 186 ? 1.527 0.010 7.967 1.00 60.44 186 ALA A CA 1
ATOM 1401 C C . ALA A 1 186 ? 1.534 0.176 9.499 1.00 60.44 186 ALA A C 1
ATOM 1403 O O . ALA A 1 186 ? 1.844 1.278 9.943 1.00 60.44 186 ALA A O 1
ATOM 1404 N N . PRO A 1 187 ? 1.361 -0.882 10.324 1.00 65.81 187 PRO A N 1
ATOM 1405 C CA . PRO A 1 187 ? 1.381 -0.726 11.782 1.00 65.81 187 PRO A CA 1
ATOM 1406 C C . PRO A 1 187 ? 2.688 -0.146 12.344 1.00 65.81 187 PRO A C 1
ATOM 1408 O O . PRO A 1 187 ? 2.662 0.556 13.347 1.00 65.81 187 PRO A O 1
ATOM 1411 N N . ASN A 1 188 ? 3.823 -0.405 11.689 1.00 62.84 188 ASN A N 1
ATOM 1412 C CA . ASN A 1 188 ? 5.140 0.049 12.146 1.00 62.84 188 ASN A CA 1
ATOM 1413 C C . ASN A 1 188 ? 5.515 1.443 11.617 1.00 62.84 188 ASN A C 1
ATOM 1415 O O . ASN A 1 188 ? 6.478 2.030 12.096 1.00 62.84 188 ASN A O 1
ATOM 1419 N N . GLN A 1 189 ? 4.775 1.958 10.632 1.00 63.91 189 GLN A N 1
ATOM 1420 C CA . GLN A 1 189 ? 4.928 3.308 10.069 1.00 63.91 189 GLN A CA 1
ATOM 1421 C C . GLN A 1 189 ? 3.881 4.291 10.607 1.00 63.91 189 GLN A C 1
ATOM 1423 O O . GLN A 1 189 ? 3.933 5.487 10.329 1.00 63.91 189 GLN A O 1
ATOM 1428 N N . MET A 1 190 ? 2.905 3.782 11.354 1.00 56.53 190 MET A N 1
ATOM 1429 C CA . MET A 1 190 ? 1.886 4.583 12.018 1.00 56.53 190 MET A CA 1
ATOM 1430 C C . MET A 1 190 ? 2.388 5.198 13.338 1.00 56.53 190 MET A C 1
ATOM 1432 O O . MET A 1 190 ? 1.661 5.995 13.910 1.00 56.53 190 MET A O 1
ATOM 1436 N N . LEU A 1 191 ? 3.594 4.873 13.823 1.00 50.50 191 LEU A N 1
ATOM 1437 C CA . LEU A 1 191 ? 4.157 5.379 15.089 1.00 50.50 191 LEU A CA 1
ATOM 1438 C C . LEU A 1 191 ? 5.111 6.562 14.895 1.00 50.50 191 LEU A C 1
ATOM 1440 O O . LEU A 1 191 ? 5.988 6.467 14.009 1.00 50.50 191 LEU A O 1
#

Foldseek 3Di:
DDPPVVCVVVVVVVVVVVVPPPPPPPQQDWDWDFDWDQDPVPRWIWTWWQWADAPNHTDTFTATEFQPKQFQKEFAPVSQVRHPQKFFAAPPDPLLVLQDDAWDAPVVVRGIWGFIDTPQDPGTATWTKIKTKIWTWIADPVRDIDIDIFIAIYTHGPDNCRCVSPDPSGRIHGHDYDDPSLCGHNVSRVD

Organism: Brassica campestris (NCBI:txid3711)

Secondary structure (DSSP, 8-state):
---SGGGHHHHHHHHHHTTS-------PPPEEE---EE-TTT--EEEEEEEEEETTEEEEEEEEEETT-SSSEEE-HHHHTT-TT-EEPBTTSHHHHHT-SSEEEETTTTEEEEEE--TTSSS-EEEEEEEEEEEEEEE-TTS-EEEEEEEEEEEEESSTTTTTTS-TT-SEEEE-S--S-GGGSHHHH--

InterPro domains:
  IPR001461 Aspartic peptidase A1 [PTHR47965] (10-190)
  IPR021109 Aspartic peptidase domain superfamily [G3DSA:2.40.70.10] (30-189)
  IPR021109 Aspartic peptidase domain superfamily [SSF50630] (37-178)
  IPR032861 Xylanase inhibitor, N-terminal [PF14543] (45-178)

pLDDT: mean 81.68, std 14.9, range [47.12, 96.44]

Radius of gyration: 24.62 Å; chains: 1; bounding box: 41×46×90 Å